Protein AF-A0A7W0PFL6-F1 (afdb_monomer_lite)

Structure (mmCIF, N/CA/C/O backbone):
data_AF-A0A7W0PFL6-F1
#
_entry.id   AF-A0A7W0PFL6-F1
#
loop_
_atom_site.group_PDB
_atom_site.id
_atom_site.type_symbol
_atom_site.label_atom_id
_atom_site.label_alt_id
_atom_site.label_comp_id
_atom_site.label_asym_id
_atom_site.label_entity_id
_atom_site.label_seq_id
_atom_site.pdbx_PDB_ins_code
_atom_site.Cartn_x
_atom_site.Cartn_y
_atom_site.Cartn_z
_atom_site.occupancy
_atom_site.B_iso_or_equiv
_atom_site.auth_seq_id
_atom_site.auth_comp_id
_atom_site.auth_asym_id
_atom_site.auth_atom_id
_atom_site.pdbx_PDB_model_num
ATOM 1 N N . MET A 1 1 ? -21.355 -27.398 3.806 1.00 56.06 1 MET A N 1
ATOM 2 C CA . MET A 1 1 ? -21.710 -26.907 2.452 1.00 56.06 1 MET A CA 1
ATOM 3 C C . MET A 1 1 ? -21.195 -25.497 2.138 1.00 56.06 1 MET A C 1
ATOM 5 O O . MET A 1 1 ? -21.351 -25.043 1.018 1.00 56.06 1 MET A O 1
ATOM 9 N N . THR A 1 2 ? -20.519 -24.811 3.062 1.00 76.69 2 THR A N 1
ATOM 10 C CA . THR A 1 2 ? -19.981 -23.450 2.866 1.00 76.69 2 THR A CA 1
ATOM 11 C C . THR A 1 2 ? -18.620 -23.396 2.165 1.00 76.69 2 THR A C 1
ATOM 13 O O . THR A 1 2 ? -18.294 -22.384 1.557 1.00 76.69 2 THR A O 1
ATOM 16 N N . THR A 1 3 ? -17.829 -24.470 2.207 1.00 84.88 3 THR A N 1
ATOM 17 C CA . THR A 1 3 ? -16.473 -24.508 1.638 1.00 84.88 3 THR A CA 1
ATOM 18 C C . THR A 1 3 ? -16.406 -24.374 0.108 1.00 84.88 3 THR A C 1
ATOM 20 O O . THR A 1 3 ? -15.620 -23.540 -0.336 1.00 84.88 3 THR A O 1
ATOM 23 N N . PRO A 1 4 ? -17.214 -25.070 -0.726 1.00 83.81 4 PRO A N 1
ATOM 24 C CA . PRO A 1 4 ? -17.112 -24.921 -2.184 1.00 83.81 4 PRO A CA 1
ATOM 25 C C . PRO A 1 4 ? -17.555 -23.532 -2.665 1.00 83.81 4 PRO A C 1
ATOM 27 O O . PRO A 1 4 ? -16.959 -22.980 -3.585 1.00 83.81 4 PRO A O 1
ATOM 30 N N . LEU A 1 5 ? -18.548 -22.930 -2.001 1.00 84.38 5 LEU A N 1
ATOM 31 C CA . LEU A 1 5 ? -18.994 -21.567 -2.293 1.00 84.38 5 LEU A CA 1
ATOM 32 C C . LEU A 1 5 ? -17.891 -20.541 -1.994 1.00 84.38 5 LEU A C 1
ATOM 34 O O . LEU A 1 5 ? -17.657 -19.643 -2.795 1.00 84.38 5 LEU A O 1
ATOM 38 N N . LEU A 1 6 ? -17.185 -20.692 -0.868 1.00 87.12 6 LEU A N 1
ATOM 39 C CA . LEU A 1 6 ? -16.057 -19.825 -0.509 1.00 87.12 6 LEU A CA 1
ATOM 40 C C . LEU A 1 6 ? -14.922 -19.916 -1.535 1.00 87.12 6 LEU A C 1
ATOM 42 O O . LEU A 1 6 ? -14.368 -18.888 -1.913 1.00 87.12 6 LEU A O 1
ATOM 46 N N . VAL A 1 7 ? -14.612 -21.124 -2.015 1.00 89.38 7 VAL A N 1
ATOM 47 C CA . VAL A 1 7 ? -13.589 -21.335 -3.052 1.00 89.38 7 VAL A CA 1
ATOM 48 C C . VAL A 1 7 ? -13.997 -20.674 -4.370 1.00 89.38 7 VAL A C 1
ATOM 50 O O . VAL A 1 7 ? -13.176 -19.998 -4.981 1.00 89.38 7 VAL A O 1
ATOM 53 N N . LEU A 1 8 ? -15.262 -20.799 -4.781 1.00 87.88 8 LEU A N 1
ATOM 54 C CA . LEU A 1 8 ? -15.784 -20.136 -5.981 1.00 87.88 8 LEU A CA 1
ATOM 55 C C . LEU A 1 8 ? -15.719 -18.609 -5.883 1.00 87.88 8 LEU A C 1
ATOM 57 O O . LEU A 1 8 ? -15.279 -17.953 -6.823 1.00 87.88 8 LEU A O 1
ATOM 61 N N . VAL A 1 9 ? -16.115 -18.042 -4.741 1.00 85.50 9 VAL A N 1
ATOM 62 C CA . VAL A 1 9 ? -16.043 -16.591 -4.508 1.00 85.50 9 VAL A CA 1
ATOM 63 C C . VAL A 1 9 ? -14.591 -16.111 -4.509 1.00 85.50 9 VAL A C 1
ATOM 65 O O . VAL A 1 9 ? -14.289 -15.092 -5.126 1.00 85.50 9 VAL A O 1
ATOM 68 N N . PHE A 1 10 ? -13.681 -16.854 -3.874 1.00 86.25 10 PHE A N 1
ATOM 69 C CA . PHE A 1 10 ? -12.254 -16.537 -3.880 1.00 86.25 10 PHE A CA 1
ATOM 70 C C . PHE A 1 10 ? -11.664 -16.583 -5.294 1.00 86.25 10 PHE A C 1
ATOM 72 O O . PHE A 1 10 ? -11.005 -15.635 -5.712 1.00 86.25 10 PHE A O 1
ATOM 79 N N . ALA A 1 11 ? -11.944 -17.645 -6.054 1.00 89.69 11 ALA A N 1
ATOM 80 C CA . ALA A 1 11 ? -11.483 -17.785 -7.432 1.00 89.69 11 ALA A CA 1
ATOM 81 C C . ALA A 1 11 ? -12.037 -16.667 -8.330 1.00 89.69 11 ALA A C 1
ATOM 83 O O . ALA A 1 11 ? -11.288 -16.064 -9.096 1.00 89.69 11 ALA A O 1
ATOM 84 N N . GLY A 1 12 ? -13.323 -16.330 -8.185 1.00 90.06 12 GLY A N 1
ATOM 85 C CA . GLY A 1 12 ? -13.941 -15.207 -8.892 1.00 90.06 12 GLY A CA 1
ATOM 86 C C . GLY A 1 12 ? -13.279 -13.868 -8.556 1.00 90.06 12 GLY A C 1
ATOM 87 O O . GLY A 1 12 ? -12.974 -13.091 -9.459 1.00 90.06 12 GLY A O 1
ATOM 88 N N . GLY A 1 13 ? -12.985 -13.623 -7.276 1.00 85.25 13 GLY A N 1
ATOM 89 C CA . GLY A 1 13 ? -12.255 -12.436 -6.829 1.00 85.25 13 GLY A CA 1
ATOM 90 C C . GLY A 1 13 ? -10.830 -12.368 -7.384 1.00 85.25 13 GLY A C 1
ATOM 91 O O . GLY A 1 13 ? -10.410 -11.318 -7.863 1.00 85.25 13 GLY A O 1
ATOM 92 N N . ALA A 1 14 ? -10.106 -13.489 -7.394 1.00 81.56 14 ALA A N 1
ATOM 93 C CA . ALA A 1 14 ? -8.757 -13.565 -7.950 1.00 81.56 14 ALA A CA 1
ATOM 94 C C . ALA A 1 14 ? -8.735 -13.237 -9.453 1.00 81.56 14 ALA A C 1
ATOM 96 O O . ALA A 1 14 ? -7.913 -12.436 -9.899 1.00 81.56 14 ALA A O 1
ATOM 97 N N . VAL A 1 15 ? -9.678 -13.789 -10.226 1.00 88.00 15 VAL A N 1
ATOM 98 C CA . VAL A 1 15 ? -9.828 -13.471 -11.656 1.00 88.00 15 VAL A CA 1
ATOM 99 C C . VAL A 1 15 ? -10.199 -12.002 -11.856 1.00 88.00 15 VAL A C 1
ATOM 101 O O . VAL A 1 15 ? -9.633 -11.344 -12.727 1.00 88.00 15 VAL A O 1
ATOM 104 N N . ALA A 1 16 ? -11.101 -11.456 -11.038 1.00 84.31 16 ALA A N 1
ATOM 105 C CA . ALA A 1 16 ? -11.473 -10.046 -11.115 1.00 84.31 16 ALA A CA 1
ATOM 106 C C . ALA A 1 16 ? -10.271 -9.120 -10.861 1.00 84.31 16 ALA A C 1
ATOM 108 O O . ALA A 1 16 ? -10.061 -8.178 -11.624 1.00 84.31 16 ALA A O 1
ATOM 109 N N . ILE A 1 17 ? -9.449 -9.414 -9.846 1.00 83.81 17 ILE A N 1
ATOM 110 C CA . ILE A 1 17 ? -8.220 -8.663 -9.547 1.00 83.81 17 ILE A CA 1
ATOM 111 C C . ILE A 1 17 ? -7.222 -8.776 -10.703 1.00 83.81 17 ILE A C 1
ATOM 113 O O . ILE A 1 17 ? -6.645 -7.769 -11.109 1.00 83.81 17 ILE A O 1
ATOM 117 N N . TRP A 1 18 ? -7.051 -9.969 -11.277 1.00 82.81 18 TRP A N 1
ATOM 118 C CA . TRP A 1 18 ? -6.180 -10.176 -12.435 1.00 82.81 18 TRP A CA 1
ATOM 119 C C . TRP A 1 18 ? -6.604 -9.314 -13.629 1.00 82.81 18 TRP A C 1
ATOM 121 O O . TRP A 1 18 ? -5.796 -8.580 -14.200 1.00 82.81 18 TRP A O 1
ATOM 131 N N . VAL A 1 19 ? -7.891 -9.357 -13.987 1.00 84.12 19 VAL A N 1
ATOM 132 C CA . VAL A 1 19 ? -8.446 -8.563 -15.091 1.00 84.12 19 VAL A CA 1
ATOM 133 C C . VAL A 1 19 ? -8.318 -7.067 -14.806 1.00 84.12 19 VAL A C 1
ATOM 135 O O . VAL A 1 19 ? -7.923 -6.315 -15.696 1.00 84.12 19 VAL A O 1
ATOM 138 N N . ALA A 1 20 ? -8.592 -6.636 -13.572 1.00 82.50 20 ALA A N 1
ATOM 139 C CA . ALA A 1 20 ? -8.438 -5.246 -13.158 1.00 82.50 20 ALA A CA 1
ATOM 140 C C . ALA A 1 20 ? -6.980 -4.774 -13.267 1.00 82.50 20 ALA A C 1
ATOM 142 O O . ALA A 1 20 ? -6.744 -3.691 -13.793 1.00 82.50 20 ALA A O 1
ATOM 143 N N . GLY A 1 21 ? -6.003 -5.591 -12.861 1.00 80.25 21 GLY A N 1
ATOM 144 C CA . GLY A 1 21 ? -4.578 -5.274 -13.003 1.00 80.25 21 GLY A CA 1
ATOM 145 C C . GLY A 1 21 ? -4.151 -5.107 -14.466 1.00 80.25 21 GLY A C 1
ATOM 146 O O . GLY A 1 21 ? -3.471 -4.142 -14.815 1.00 80.25 21 GLY A O 1
ATOM 147 N N . VAL A 1 22 ? -4.620 -5.993 -15.353 1.00 81.81 22 VAL A N 1
ATOM 148 C CA . VAL A 1 22 ? -4.369 -5.885 -16.802 1.00 81.81 22 VAL A CA 1
ATOM 149 C C . VAL A 1 22 ? -5.040 -4.643 -17.397 1.00 81.81 22 VAL A C 1
ATOM 151 O O . VAL A 1 22 ? -4.456 -3.974 -18.251 1.00 81.81 22 VAL A O 1
ATOM 154 N N . ALA A 1 23 ? -6.263 -4.323 -16.970 1.00 79.75 23 ALA A N 1
ATOM 155 C CA . ALA A 1 23 ? -6.964 -3.120 -17.407 1.00 79.75 23 ALA A CA 1
ATOM 156 C C . ALA A 1 23 ? -6.245 -1.849 -16.931 1.00 79.75 23 ALA A C 1
ATOM 158 O O . ALA A 1 23 ? -6.057 -0.933 -17.730 1.00 79.75 23 ALA A O 1
ATOM 159 N N . LEU A 1 24 ? -5.774 -1.831 -15.681 1.00 78.81 24 LEU A N 1
ATOM 160 C CA . LEU A 1 24 ? -5.055 -0.709 -15.082 1.00 78.81 24 LEU A CA 1
ATOM 161 C C . LEU A 1 24 ? -3.813 -0.341 -15.901 1.00 78.81 24 LEU A C 1
ATOM 163 O O . LEU A 1 24 ? -3.633 0.820 -16.265 1.00 78.81 24 LEU A O 1
ATOM 167 N N . SER A 1 25 ? -3.013 -1.344 -16.277 1.00 75.69 25 SER A N 1
ATOM 168 C CA . SER A 1 25 ? -1.828 -1.147 -17.119 1.00 75.69 25 SER A CA 1
ATOM 169 C C . SER A 1 25 ? -2.163 -0.514 -18.475 1.00 75.69 25 SER A C 1
ATOM 171 O O . SER A 1 25 ? -1.413 0.335 -18.948 1.00 75.69 25 SER A O 1
ATOM 173 N N . LYS A 1 26 ? -3.302 -0.869 -19.083 1.00 74.81 26 LYS A N 1
ATOM 174 C CA . LYS A 1 26 ? -3.753 -0.287 -20.360 1.00 74.81 26 LYS A CA 1
ATOM 175 C C . LYS A 1 26 ? -4.297 1.131 -20.195 1.00 74.81 26 LYS A C 1
ATOM 177 O O . LYS A 1 26 ? -4.144 1.954 -21.092 1.00 74.81 26 LYS A O 1
ATOM 182 N N . THR A 1 27 ? -4.942 1.425 -19.065 1.00 75.19 27 THR A N 1
ATOM 183 C CA . THR A 1 27 ? -5.480 2.765 -18.792 1.00 75.19 27 THR A CA 1
ATOM 184 C C . THR A 1 27 ? -4.397 3.803 -18.532 1.00 75.19 27 THR A C 1
ATOM 186 O O . THR A 1 27 ? -4.657 4.982 -18.743 1.00 75.19 27 THR A O 1
ATOM 189 N N . THR A 1 28 ? -3.186 3.391 -18.148 1.00 72.56 28 THR A N 1
ATOM 190 C CA . THR A 1 28 ? -2.047 4.298 -17.963 1.00 72.56 28 THR A CA 1
ATOM 191 C C . THR A 1 28 ? -1.752 5.127 -19.214 1.00 72.56 28 THR A C 1
ATOM 193 O O . THR A 1 28 ? -1.644 6.346 -19.114 1.00 72.56 28 THR A O 1
ATOM 196 N N . SER A 1 29 ? -1.700 4.503 -20.395 1.00 69.06 29 SER A N 1
ATOM 197 C CA . SER A 1 29 ? -1.437 5.206 -21.662 1.00 69.06 29 SER A CA 1
ATOM 198 C C . SER A 1 29 ? -2.574 6.167 -22.030 1.00 69.06 29 SER A C 1
ATOM 200 O O . SER A 1 29 ? -2.343 7.308 -22.428 1.00 69.06 29 SER A O 1
ATOM 202 N N . ALA A 1 30 ? -3.826 5.755 -21.801 1.00 72.44 30 ALA A N 1
ATOM 203 C CA . ALA A 1 30 ? -4.987 6.621 -22.009 1.00 72.44 30 ALA A CA 1
ATOM 204 C C . ALA A 1 30 ? -5.002 7.817 -21.040 1.00 72.44 30 ALA A C 1
ATOM 206 O O . ALA A 1 30 ? -5.414 8.915 -21.416 1.00 72.44 30 ALA A O 1
ATOM 207 N N . LEU A 1 31 ? -4.551 7.621 -19.800 1.00 70.94 31 LEU A N 1
ATOM 208 C CA . LEU A 1 31 ? -4.450 8.677 -18.800 1.00 70.94 31 LEU A CA 1
ATOM 209 C C . LEU A 1 31 ? -3.331 9.667 -19.145 1.00 70.94 31 LEU A C 1
ATOM 211 O O . LEU A 1 31 ? -3.531 10.873 -18.993 1.00 70.94 31 LEU A O 1
ATOM 215 N N . ASP A 1 32 ? -2.209 9.180 -19.680 1.00 70.56 32 ASP A N 1
ATOM 216 C CA . ASP A 1 32 ? -1.121 10.036 -20.151 1.00 70.56 32 ASP A CA 1
ATOM 217 C C . ASP A 1 32 ? -1.563 10.951 -21.300 1.00 70.56 32 ASP A C 1
ATOM 219 O O . ASP A 1 32 ? -1.369 12.164 -21.235 1.00 70.56 32 ASP A O 1
ATOM 223 N N . SER A 1 33 ? -2.279 10.406 -22.291 1.00 70.44 33 SER A N 1
ATOM 224 C CA . SER A 1 33 ? -2.797 11.193 -23.424 1.00 70.44 33 SER A CA 1
ATOM 225 C C . SER A 1 33 ? -3.711 12.358 -23.007 1.00 70.44 33 SER A C 1
ATOM 227 O O . SER A 1 33 ? -3.809 13.357 -23.719 1.00 70.44 33 SER A O 1
ATOM 229 N N . ARG A 1 34 ? -4.379 12.247 -21.848 1.00 73.19 34 ARG A N 1
ATOM 230 C CA . ARG A 1 34 ? -5.330 13.248 -21.337 1.00 73.19 34 ARG A CA 1
ATOM 231 C C . ARG A 1 34 ? -4.707 14.238 -20.362 1.00 73.19 34 ARG A C 1
ATOM 233 O O . ARG A 1 34 ? -5.104 15.398 -20.366 1.00 73.19 34 ARG A O 1
ATOM 240 N N . LEU A 1 35 ? -3.802 13.782 -19.495 1.00 74.38 35 LEU A N 1
ATOM 241 C CA . LEU A 1 35 ? -3.205 14.616 -18.446 1.00 74.38 35 LEU A CA 1
ATOM 242 C C . LEU A 1 35 ? -1.844 15.201 -18.844 1.00 74.38 35 LEU A C 1
ATOM 244 O O . LEU A 1 35 ? -1.382 16.132 -18.190 1.00 74.38 35 LEU A O 1
ATOM 248 N N . GLY A 1 36 ? -1.199 14.672 -19.890 1.00 69.31 36 GLY A N 1
ATOM 249 C CA . GLY A 1 36 ? 0.107 15.137 -20.362 1.00 69.31 36 GLY A CA 1
ATOM 250 C C . GLY A 1 36 ? 1.228 14.980 -19.329 1.00 69.31 36 GLY A C 1
ATOM 251 O O . GLY A 1 36 ? 2.204 15.727 -19.369 1.00 69.31 36 GLY A O 1
ATOM 252 N N . LEU A 1 37 ? 1.078 14.051 -18.379 1.00 67.44 37 LEU A N 1
ATOM 253 C CA . LEU A 1 37 ? 1.996 13.871 -17.248 1.00 67.44 37 LEU A CA 1
ATOM 254 C C . LEU A 1 37 ? 3.258 13.073 -17.623 1.00 67.44 37 LEU A C 1
ATOM 256 O O . LEU A 1 37 ? 4.204 13.035 -16.844 1.00 67.44 37 LEU A O 1
ATOM 260 N N . GLY A 1 38 ? 3.300 12.475 -18.811 1.00 68.56 38 GLY A N 1
ATOM 261 C CA . GLY A 1 38 ? 4.278 11.478 -19.232 1.00 68.56 38 GLY A CA 1
ATOM 262 C C . GLY A 1 38 ? 3.887 10.075 -18.749 1.00 68.56 38 GLY A C 1
ATOM 263 O O . GLY A 1 38 ? 3.557 9.892 -17.575 1.00 68.56 38 GLY A O 1
ATOM 264 N N . GLU A 1 39 ? 3.974 9.075 -19.639 1.00 69.44 39 GLU A N 1
ATOM 265 C CA . GLU A 1 39 ? 3.610 7.668 -19.371 1.00 69.44 39 GLU A CA 1
ATOM 266 C C . GLU A 1 39 ? 4.207 7.127 -18.062 1.00 69.44 39 GLU A C 1
ATOM 268 O O . GLU A 1 39 ? 3.555 6.380 -17.332 1.00 69.44 39 GLU A O 1
ATOM 273 N N . GLU A 1 40 ? 5.430 7.549 -17.730 1.00 69.38 40 GLU A N 1
ATOM 274 C CA . GLU A 1 40 ? 6.155 7.121 -16.532 1.00 69.38 40 GLU A CA 1
ATOM 275 C C . GLU A 1 40 ? 5.534 7.674 -15.237 1.00 69.38 40 GLU A C 1
ATOM 277 O O . GLU A 1 40 ? 5.279 6.918 -14.297 1.00 69.38 40 GLU A O 1
ATOM 282 N N . LEU A 1 41 ? 5.242 8.980 -15.179 1.00 71.88 41 LEU A N 1
ATOM 283 C CA . LEU A 1 41 ? 4.643 9.606 -13.994 1.00 71.88 41 LEU A CA 1
ATOM 284 C C . LEU A 1 41 ? 3.171 9.220 -13.843 1.00 71.88 41 LEU A C 1
ATOM 286 O O . LEU A 1 41 ? 2.722 8.952 -12.727 1.00 71.88 41 LEU A O 1
ATOM 290 N N . GLY A 1 42 ? 2.432 9.144 -14.955 1.00 74.75 42 GLY A N 1
ATOM 291 C CA . GLY A 1 42 ? 1.047 8.678 -14.966 1.00 74.75 42 GLY A CA 1
ATOM 292 C C . GLY A 1 42 ? 0.932 7.236 -14.472 1.00 74.75 42 GLY A C 1
ATOM 293 O O . GLY A 1 42 ? 0.089 6.943 -13.625 1.00 74.75 42 GLY A O 1
ATOM 294 N N . GLY A 1 43 ? 1.827 6.354 -14.929 1.00 75.38 43 GLY A N 1
ATOM 295 C CA . GLY A 1 43 ? 1.885 4.964 -14.482 1.00 75.38 43 GLY A CA 1
ATOM 296 C C . GLY A 1 43 ? 2.247 4.823 -13.013 1.00 75.38 43 GLY A C 1
ATOM 297 O O . GLY A 1 43 ? 1.592 4.065 -12.299 1.00 75.38 43 GLY A O 1
ATOM 298 N N . LEU A 1 44 ? 3.234 5.589 -12.543 1.00 76.50 44 LEU A N 1
ATOM 299 C CA . LEU A 1 44 ? 3.649 5.574 -11.142 1.00 76.50 44 LEU A CA 1
ATOM 300 C C . LEU A 1 44 ? 2.524 6.035 -10.206 1.00 76.50 44 LEU A C 1
ATOM 302 O O . LEU A 1 44 ? 2.238 5.366 -9.216 1.00 76.50 44 LEU A O 1
ATOM 306 N N . LEU A 1 45 ? 1.863 7.150 -10.528 1.00 81.25 45 LEU A N 1
ATOM 307 C CA . LEU A 1 45 ? 0.750 7.678 -9.735 1.00 81.25 45 LEU A CA 1
ATOM 308 C C . LEU A 1 45 ? -0.442 6.724 -9.731 1.00 81.25 45 LEU A C 1
ATOM 310 O O . LEU A 1 45 ? -1.008 6.448 -8.673 1.00 81.25 45 LEU A O 1
ATOM 314 N N . LEU A 1 46 ? -0.812 6.201 -10.901 1.00 81.81 46 LEU A N 1
ATOM 315 C CA . LEU A 1 46 ? -1.949 5.299 -11.028 1.00 81.81 46 LEU A CA 1
ATOM 316 C C . LEU A 1 46 ? -1.709 3.992 -10.264 1.00 81.81 46 LEU A C 1
ATOM 318 O O . LEU A 1 46 ? -2.599 3.534 -9.549 1.00 81.81 46 LEU A O 1
ATOM 322 N N . LEU A 1 47 ? -0.502 3.428 -10.357 1.00 81.81 47 LEU A N 1
ATOM 323 C CA . LEU A 1 47 ? -0.113 2.233 -9.612 1.00 81.81 47 LEU A CA 1
ATOM 324 C C . LEU A 1 47 ? -0.091 2.488 -8.099 1.00 81.81 47 LEU A C 1
ATOM 326 O O . LEU A 1 47 ? -0.610 1.666 -7.345 1.00 81.81 47 LEU A O 1
ATOM 330 N N . ALA A 1 48 ? 0.455 3.626 -7.658 1.00 81.81 48 ALA A N 1
ATOM 331 C CA . ALA A 1 48 ? 0.500 3.998 -6.245 1.00 81.81 48 ALA A CA 1
ATOM 332 C C . ALA A 1 48 ? -0.910 4.144 -5.649 1.00 81.81 48 ALA A C 1
ATOM 334 O O . ALA A 1 48 ? -1.210 3.562 -4.609 1.00 81.81 48 ALA A O 1
ATOM 335 N N . VAL A 1 49 ? -1.807 4.861 -6.333 1.00 84.19 49 VAL A N 1
ATOM 336 C CA . VAL A 1 49 ? -3.195 5.033 -5.879 1.00 84.19 49 VAL A CA 1
ATOM 337 C C . VAL A 1 49 ? -3.942 3.700 -5.889 1.00 84.19 49 VAL A C 1
ATOM 339 O O . VAL A 1 49 ? -4.586 3.349 -4.900 1.00 84.19 49 VAL A O 1
ATOM 342 N N . ALA A 1 50 ? -3.844 2.932 -6.976 1.00 83.75 50 ALA A N 1
ATOM 343 C CA . ALA A 1 50 ? -4.529 1.648 -7.093 1.00 83.75 50 ALA A CA 1
ATOM 344 C C . ALA A 1 50 ? -4.061 0.629 -6.042 1.00 83.75 50 ALA A C 1
ATOM 346 O O . ALA A 1 50 ? -4.886 -0.118 -5.518 1.00 83.75 50 ALA A O 1
ATOM 347 N N . GLY A 1 51 ? -2.765 0.619 -5.712 1.00 83.19 51 GLY A N 1
ATOM 348 C CA . GLY A 1 51 ? -2.188 -0.260 -4.697 1.00 83.19 51 GLY A CA 1
ATOM 349 C C . GLY A 1 51 ? -2.621 0.084 -3.270 1.00 83.19 51 GLY A C 1
ATOM 350 O O . GLY A 1 51 ? -2.906 -0.824 -2.495 1.00 83.19 51 GLY A O 1
ATOM 351 N N . SER A 1 52 ? -2.737 1.373 -2.936 1.00 86.44 52 SER A N 1
ATOM 352 C CA . SER A 1 52 ? -3.074 1.816 -1.572 1.00 86.44 52 SER A CA 1
ATOM 353 C C . SER A 1 52 ? -4.576 1.929 -1.294 1.00 86.44 52 SER A C 1
ATOM 355 O O . SER A 1 52 ? -4.989 1.947 -0.136 1.00 86.44 52 SER A O 1
ATOM 357 N N . LEU A 1 53 ? -5.427 1.986 -2.324 1.00 84.62 53 LEU A N 1
ATOM 358 C CA . LEU A 1 53 ? -6.885 2.071 -2.161 1.00 84.62 53 LEU A CA 1
ATOM 359 C C . LEU A 1 53 ? -7.479 0.938 -1.292 1.00 84.62 53 LEU A C 1
ATOM 361 O O . LEU A 1 53 ? -8.240 1.247 -0.369 1.00 84.62 53 LEU A O 1
ATOM 365 N N . PRO A 1 54 ? -7.149 -0.351 -1.519 1.00 83.75 54 PRO A N 1
ATOM 366 C CA . PRO A 1 54 ? -7.640 -1.444 -0.679 1.00 83.75 54 PRO A CA 1
ATOM 367 C C . PRO A 1 54 ? -7.176 -1.326 0.775 1.00 83.75 54 PRO A C 1
ATOM 369 O O . PRO A 1 54 ? -7.957 -1.558 1.697 1.00 83.75 54 PRO A O 1
ATOM 372 N N . GLU A 1 55 ? -5.923 -0.928 0.989 1.00 85.50 55 GLU A N 1
ATOM 373 C CA . GLU A 1 55 ? -5.337 -0.781 2.323 1.00 85.50 55 GLU A CA 1
ATOM 374 C C . GLU A 1 55 ? -6.031 0.334 3.104 1.00 85.50 55 GLU A C 1
ATOM 376 O O . GLU A 1 55 ? -6.403 0.138 4.264 1.00 85.50 55 GLU A O 1
ATOM 381 N N . VAL A 1 56 ? -6.278 1.477 2.458 1.00 86.06 56 VAL A N 1
ATOM 382 C CA . VAL A 1 56 ? -7.037 2.589 3.042 1.00 86.06 56 VAL A CA 1
ATOM 383 C C . VAL A 1 56 ? -8.461 2.147 3.364 1.00 86.06 56 VAL A C 1
ATOM 385 O O . VAL A 1 56 ? -8.933 2.398 4.470 1.00 86.06 56 VAL A O 1
ATOM 388 N N . ALA A 1 57 ? -9.136 1.433 2.458 1.00 86.31 5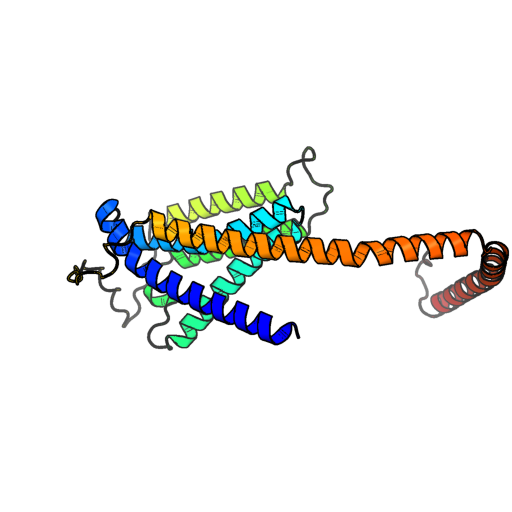7 ALA A N 1
ATOM 389 C CA . ALA A 1 57 ? -10.496 0.952 2.691 1.00 86.31 57 ALA A CA 1
ATOM 390 C C . ALA A 1 57 ? -10.588 0.019 3.913 1.00 86.31 57 ALA A C 1
ATOM 392 O O . ALA A 1 57 ? -11.487 0.186 4.742 1.00 86.31 57 ALA A O 1
ATOM 393 N N . ILE A 1 58 ? -9.652 -0.926 4.063 1.00 87.00 58 ILE A N 1
ATOM 394 C CA . ILE A 1 58 ? -9.598 -1.841 5.217 1.00 87.00 58 ILE A CA 1
ATOM 395 C C . ILE A 1 58 ? -9.287 -1.067 6.502 1.00 87.00 58 ILE A C 1
ATOM 397 O O . ILE A 1 58 ? -9.979 -1.241 7.505 1.00 87.00 58 ILE A O 1
ATOM 401 N N . THR A 1 59 ? -8.289 -0.183 6.463 1.00 87.00 59 THR A N 1
ATOM 402 C CA . THR A 1 59 ? -7.834 0.600 7.623 1.00 87.00 59 THR A CA 1
ATOM 403 C C . THR A 1 59 ? -8.929 1.534 8.131 1.00 87.00 59 THR A C 1
ATOM 405 O O . THR A 1 59 ? -9.215 1.551 9.326 1.00 87.00 59 THR A O 1
ATOM 408 N N . VAL A 1 60 ? -9.591 2.269 7.232 1.00 88.06 60 VAL A N 1
ATOM 409 C CA . VAL A 1 60 ? -10.701 3.169 7.576 1.00 88.06 60 VAL A CA 1
ATOM 410 C C . VAL A 1 60 ? -11.887 2.374 8.113 1.00 88.06 60 VAL A C 1
ATOM 412 O O . VAL A 1 60 ? -12.440 2.743 9.146 1.00 88.06 60 VAL A O 1
ATOM 415 N N . SER A 1 61 ? -12.249 1.255 7.475 1.00 84.62 61 SER A N 1
ATOM 416 C CA . SER A 1 61 ? -13.348 0.406 7.955 1.00 84.62 61 SER A CA 1
ATOM 417 C C . SER A 1 61 ? -13.072 -0.131 9.363 1.00 84.62 61 SER A C 1
ATOM 419 O O . SER A 1 61 ? -13.949 -0.087 10.222 1.00 84.62 61 SER A O 1
ATOM 421 N N . ALA A 1 62 ? -11.842 -0.579 9.627 1.00 86.12 62 ALA A N 1
ATOM 422 C CA . ALA A 1 62 ? -11.428 -1.056 10.943 1.00 86.12 62 ALA A CA 1
ATOM 423 C C . ALA A 1 62 ? -11.403 0.069 11.992 1.00 86.12 62 ALA A C 1
ATOM 425 O O . ALA A 1 62 ? -11.856 -0.136 13.117 1.00 86.12 62 ALA A O 1
ATOM 426 N N . ALA A 1 63 ? -10.930 1.264 11.626 1.00 84.12 63 ALA A N 1
ATOM 427 C CA . ALA A 1 63 ? -10.907 2.425 12.512 1.00 84.12 63 ALA A CA 1
ATOM 428 C C . ALA A 1 63 ? -12.323 2.889 12.894 1.00 84.12 63 ALA A C 1
ATOM 430 O O . ALA A 1 63 ? -12.583 3.149 14.067 1.00 84.12 63 ALA A O 1
ATOM 431 N N . VAL A 1 64 ? -13.254 2.927 11.933 1.00 87.50 64 VAL A N 1
ATOM 432 C CA . VAL A 1 64 ? -14.668 3.273 12.175 1.00 87.50 64 VAL A CA 1
ATOM 433 C C . VAL A 1 64 ? -15.357 2.235 13.066 1.00 87.50 64 VAL A C 1
ATOM 435 O O . VAL A 1 64 ? -16.170 2.596 13.912 1.00 87.50 64 VAL A O 1
ATOM 438 N N . GLU A 1 65 ? -15.012 0.952 12.930 1.00 86.75 65 GLU A N 1
ATOM 439 C CA . GLU A 1 65 ? -15.507 -0.120 13.807 1.00 86.75 65 GLU A CA 1
ATOM 440 C C . GLU A 1 65 ? -14.832 -0.123 15.204 1.00 86.75 65 GLU A C 1
ATOM 442 O O . GLU A 1 65 ? -15.181 -0.944 16.053 1.00 86.75 65 GLU A O 1
ATOM 447 N N . GLY A 1 66 ? -13.897 0.798 15.480 1.00 85.00 66 GLY A N 1
ATOM 448 C CA . GLY A 1 66 ? -13.174 0.896 16.755 1.00 85.00 66 GLY A CA 1
ATOM 449 C C . GLY A 1 66 ? -12.088 -0.170 16.941 1.00 85.00 66 GLY A C 1
ATOM 450 O O . GLY A 1 66 ? -11.579 -0.362 18.044 1.00 85.00 66 GLY A O 1
ATOM 451 N N . HIS A 1 67 ? -11.724 -0.878 15.872 1.00 86.44 67 HIS A N 1
ATOM 452 C CA . HIS A 1 67 ? -10.732 -1.948 15.863 1.00 86.44 67 HIS A CA 1
ATOM 453 C C . HIS A 1 67 ? -9.358 -1.423 15.429 1.00 86.44 67 HIS A C 1
ATOM 455 O O . HIS A 1 67 ? -8.836 -1.788 14.372 1.00 86.44 67 HIS A O 1
ATOM 461 N N . LEU A 1 68 ? -8.759 -0.568 16.262 1.00 83.31 68 LEU A N 1
ATOM 462 C CA . LEU A 1 68 ? -7.445 0.030 15.989 1.00 83.31 68 LEU A CA 1
ATOM 463 C C . LEU A 1 68 ? -6.335 -1.022 15.833 1.00 83.31 68 LEU A C 1
ATOM 465 O O . LEU A 1 68 ? -5.451 -0.845 15.000 1.00 83.31 68 LEU A O 1
ATOM 469 N N . ASP A 1 69 ? -6.430 -2.150 16.539 1.00 81.94 69 ASP A N 1
ATOM 470 C CA . ASP A 1 69 ? -5.471 -3.257 16.420 1.00 81.94 69 ASP A CA 1
ATOM 471 C C . ASP A 1 69 ? -5.480 -3.877 15.011 1.00 81.94 69 ASP A C 1
ATOM 473 O O . ASP A 1 69 ? -4.433 -4.206 14.455 1.00 81.94 69 ASP A O 1
ATOM 477 N N . ILE A 1 70 ? -6.666 -3.997 14.398 1.00 85.94 70 ILE A N 1
ATOM 478 C CA . ILE A 1 70 ? -6.826 -4.515 13.030 1.00 85.94 70 ILE A CA 1
ATOM 479 C C . ILE A 1 70 ? -6.304 -3.491 12.020 1.00 85.94 70 ILE A C 1
ATOM 481 O O . ILE A 1 70 ? -5.629 -3.864 11.062 1.00 85.94 70 ILE A O 1
ATOM 485 N N . ALA A 1 71 ? -6.577 -2.203 12.248 1.00 82.06 71 ALA A N 1
ATOM 486 C CA . ALA A 1 71 ? -6.073 -1.120 11.410 1.00 82.06 71 ALA A CA 1
ATOM 487 C C . ALA A 1 71 ? -4.531 -1.069 11.415 1.00 82.06 71 ALA A C 1
ATOM 489 O O . ALA A 1 71 ? -3.911 -1.025 10.352 1.00 82.06 71 ALA A O 1
ATOM 490 N N . ALA A 1 72 ? -3.909 -1.155 12.595 1.00 81.31 72 ALA A N 1
ATOM 491 C CA . ALA A 1 72 ? -2.455 -1.200 12.741 1.00 81.31 72 ALA A CA 1
ATOM 492 C C . ALA A 1 72 ? -1.851 -2.471 12.117 1.00 81.31 72 ALA A C 1
ATOM 494 O O . ALA A 1 72 ? -0.852 -2.397 11.399 1.00 81.31 72 ALA A O 1
ATOM 495 N N . GLY A 1 73 ? -2.487 -3.628 12.333 1.00 84.75 73 GLY A N 1
ATOM 496 C CA . GLY A 1 73 ? -2.071 -4.898 11.738 1.00 84.75 73 GLY A CA 1
ATOM 497 C C . GLY A 1 73 ? -2.117 -4.891 10.207 1.00 84.75 73 GLY A C 1
ATOM 498 O O . GLY A 1 73 ? -1.201 -5.408 9.572 1.00 84.75 73 GLY A O 1
ATOM 499 N N . ASN A 1 74 ? -3.135 -4.262 9.609 1.00 88.25 74 ASN A N 1
ATOM 500 C CA . ASN A 1 74 ? -3.246 -4.100 8.158 1.00 88.25 74 ASN A CA 1
ATOM 501 C C . ASN A 1 74 ? -2.100 -3.251 7.588 1.00 88.25 74 ASN A C 1
ATOM 503 O O . ASN A 1 74 ? -1.500 -3.630 6.588 1.00 88.25 74 ASN A O 1
ATOM 507 N N . LEU A 1 75 ? -1.757 -2.145 8.255 1.00 84.56 75 LEU A N 1
ATOM 508 C CA . LEU A 1 75 ? -0.678 -1.256 7.818 1.00 84.56 75 LEU A CA 1
ATOM 509 C C . LEU A 1 75 ? 0.687 -1.964 7.833 1.00 84.56 75 LEU A C 1
ATOM 511 O O . LEU A 1 75 ? 1.422 -1.944 6.849 1.00 84.56 75 LEU A O 1
ATOM 515 N N . ILE A 1 76 ? 1.015 -2.618 8.951 1.00 82.81 76 ILE A N 1
ATOM 516 C CA . ILE A 1 76 ? 2.307 -3.296 9.131 1.00 82.81 76 ILE A CA 1
ATOM 517 C C . ILE A 1 76 ? 2.387 -4.539 8.236 1.00 82.81 76 ILE A C 1
ATOM 519 O O . ILE A 1 76 ? 3.400 -4.771 7.573 1.00 82.81 76 ILE A O 1
ATOM 523 N N . GLY A 1 77 ? 1.310 -5.328 8.188 1.00 84.44 77 GLY A N 1
ATOM 524 C CA . GLY A 1 77 ? 1.221 -6.528 7.362 1.00 84.44 77 GLY A CA 1
ATOM 525 C C . GLY A 1 77 ? 1.289 -6.226 5.866 1.00 84.44 77 GLY A C 1
ATOM 526 O O . GLY A 1 77 ? 1.957 -6.961 5.143 1.00 84.44 77 GLY A O 1
ATOM 527 N N . GLY A 1 78 ? 0.668 -5.133 5.408 1.00 86.69 78 GLY A N 1
ATOM 528 C CA . GLY A 1 78 ? 0.716 -4.688 4.012 1.00 86.69 78 GLY A CA 1
ATOM 529 C C . GLY A 1 78 ? 2.144 -4.410 3.547 1.00 86.69 78 GLY A C 1
ATOM 530 O O . GLY A 1 78 ? 2.605 -5.014 2.578 1.00 86.69 78 GLY A O 1
ATOM 531 N N . ILE A 1 79 ? 2.896 -3.610 4.312 1.00 83.44 79 ILE A N 1
ATOM 532 C CA . ILE A 1 79 ? 4.308 -3.312 4.017 1.00 83.44 79 ILE A CA 1
ATOM 533 C C . ILE A 1 79 ? 5.151 -4.595 4.017 1.00 83.44 79 ILE A C 1
ATOM 535 O O . ILE A 1 79 ? 5.990 -4.791 3.133 1.00 83.44 79 ILE A O 1
ATOM 539 N N . ALA A 1 80 ? 4.915 -5.499 4.974 1.00 85.25 80 ALA A N 1
ATOM 540 C CA . ALA A 1 80 ? 5.633 -6.767 5.058 1.00 85.25 80 ALA A CA 1
ATOM 541 C C . ALA A 1 80 ? 5.361 -7.671 3.842 1.00 85.25 80 ALA A C 1
ATOM 543 O O . ALA A 1 80 ? 6.304 -8.191 3.245 1.00 85.25 80 ALA A O 1
ATOM 544 N N . VAL A 1 81 ? 4.096 -7.827 3.433 1.00 87.06 81 VAL A N 1
ATOM 545 C CA . VAL A 1 81 ? 3.711 -8.627 2.258 1.00 87.06 81 VAL A CA 1
ATOM 546 C C . VAL A 1 81 ? 4.240 -7.996 0.974 1.00 87.06 81 VAL A C 1
ATOM 548 O O . VAL A 1 81 ? 4.793 -8.710 0.143 1.00 87.06 81 VAL A O 1
ATOM 551 N N . GLN A 1 82 ? 4.137 -6.676 0.814 1.00 86.19 82 GLN A N 1
ATOM 552 C CA . GLN A 1 82 ? 4.647 -5.983 -0.368 1.00 86.19 82 GLN A CA 1
ATOM 553 C C . GLN A 1 82 ? 6.167 -6.147 -0.501 1.00 86.19 82 GLN A C 1
ATOM 555 O O . GLN A 1 82 ? 6.666 -6.476 -1.577 1.00 86.19 82 GLN A O 1
ATOM 560 N N . THR A 1 83 ? 6.897 -6.037 0.612 1.00 81.62 83 THR A N 1
ATOM 561 C CA . THR A 1 83 ? 8.343 -6.303 0.657 1.00 81.62 83 THR A CA 1
ATOM 562 C C . THR A 1 83 ? 8.660 -7.770 0.355 1.00 81.62 83 THR A C 1
ATOM 564 O O . THR A 1 83 ? 9.552 -8.058 -0.438 1.00 81.62 83 THR A O 1
ATOM 567 N N . MET A 1 84 ? 7.911 -8.715 0.932 1.00 85.69 84 MET A N 1
ATOM 568 C CA . MET A 1 84 ? 8.077 -10.148 0.672 1.00 85.69 84 MET A CA 1
ATOM 569 C C . MET A 1 84 ? 7.867 -10.481 -0.808 1.00 85.69 84 MET A C 1
ATOM 571 O O . MET A 1 84 ? 8.660 -11.220 -1.386 1.00 85.69 84 MET A O 1
ATOM 575 N N . VAL A 1 85 ? 6.830 -9.921 -1.435 1.00 85.56 85 VAL A N 1
ATOM 576 C CA . VAL A 1 85 ? 6.559 -10.105 -2.866 1.00 85.56 85 VAL A CA 1
ATOM 577 C C . VAL A 1 85 ? 7.729 -9.594 -3.703 1.00 85.56 85 VAL A C 1
ATOM 579 O O . VAL A 1 85 ? 8.153 -10.295 -4.615 1.00 85.56 85 VAL A O 1
ATOM 582 N N . LEU A 1 86 ? 8.307 -8.435 -3.368 1.00 81.38 86 LEU A N 1
ATOM 583 C CA . LEU A 1 86 ? 9.500 -7.930 -4.055 1.00 81.38 86 LEU A CA 1
ATOM 584 C C . LEU A 1 86 ? 10.691 -8.885 -3.923 1.00 81.38 86 LEU A C 1
ATOM 586 O O . LEU A 1 86 ? 11.340 -9.167 -4.925 1.00 81.38 86 LEU A O 1
ATOM 590 N N . VAL A 1 87 ? 10.941 -9.435 -2.731 1.00 83.25 87 VAL A N 1
ATOM 591 C CA . VAL A 1 87 ? 12.008 -10.430 -2.513 1.00 83.25 87 VAL A CA 1
ATOM 592 C C . VAL A 1 87 ? 11.773 -11.688 -3.351 1.00 83.25 87 VAL A C 1
ATOM 594 O O . VAL A 1 87 ? 12.696 -12.186 -3.993 1.00 83.25 87 VAL A O 1
ATOM 597 N N . VAL A 1 88 ? 10.537 -12.192 -3.395 1.00 85.81 88 VAL A N 1
ATOM 598 C CA . VAL A 1 88 ? 10.178 -13.355 -4.221 1.00 85.81 88 VAL A CA 1
ATOM 599 C C . VAL A 1 88 ? 10.373 -13.051 -5.708 1.00 85.81 88 VAL A C 1
ATOM 601 O O . VAL A 1 88 ? 10.944 -13.871 -6.424 1.00 85.81 88 VAL A O 1
ATOM 604 N N . CYS A 1 89 ? 9.960 -11.870 -6.173 1.00 83.00 89 CYS A N 1
ATOM 605 C CA . CYS A 1 89 ? 10.171 -11.425 -7.549 1.00 83.00 89 CYS A CA 1
ATOM 606 C C . CYS A 1 89 ? 11.660 -11.281 -7.897 1.00 83.00 89 CYS A C 1
ATOM 608 O O . CYS A 1 89 ? 12.056 -11.627 -9.008 1.00 83.00 89 CYS A O 1
ATOM 610 N N . ASP A 1 90 ? 12.489 -10.800 -6.970 1.00 80.75 90 ASP A N 1
ATOM 611 C CA . ASP A 1 90 ? 13.937 -10.649 -7.153 1.00 80.75 90 ASP A CA 1
ATOM 612 C C . ASP A 1 90 ? 14.622 -12.020 -7.294 1.00 80.75 90 ASP A C 1
ATOM 614 O O . ASP A 1 90 ? 15.421 -12.224 -8.207 1.00 80.75 90 ASP A O 1
ATOM 618 N N . ILE A 1 91 ? 14.219 -13.003 -6.476 1.00 81.25 91 ILE A N 1
ATOM 619 C CA . ILE A 1 91 ? 14.671 -14.401 -6.589 1.00 81.25 91 ILE A CA 1
ATOM 620 C C . ILE A 1 91 ? 14.210 -15.020 -7.917 1.00 81.25 91 ILE A C 1
ATOM 622 O O . ILE A 1 91 ? 15.001 -15.668 -8.605 1.00 81.25 91 ILE A O 1
ATOM 626 N N . ALA A 1 92 ? 12.944 -14.814 -8.291 1.00 82.69 92 ALA A N 1
ATOM 627 C CA . ALA A 1 92 ? 12.363 -15.360 -9.517 1.00 82.69 92 ALA A CA 1
ATOM 628 C C . ALA A 1 92 ? 12.966 -14.747 -10.794 1.00 82.69 92 ALA A C 1
ATOM 630 O O . ALA A 1 92 ? 13.010 -15.414 -11.825 1.00 82.69 92 ALA A O 1
ATOM 631 N N . SER A 1 93 ? 13.460 -13.506 -10.727 1.00 73.94 93 SER A N 1
ATOM 632 C CA . SER A 1 93 ? 14.067 -12.791 -11.863 1.00 73.94 93 SER A CA 1
ATOM 633 C C . SER A 1 93 ? 15.490 -13.259 -12.200 1.00 73.94 93 SER A C 1
ATOM 635 O O . SER A 1 93 ? 16.050 -12.851 -13.217 1.00 73.94 93 SER A O 1
ATOM 637 N N . GLY A 1 94 ? 16.063 -14.157 -11.394 1.00 67.12 94 GLY A N 1
ATOM 638 C CA . GLY A 1 94 ? 17.367 -14.765 -11.639 1.00 67.12 94 GLY A CA 1
ATOM 639 C C . GLY A 1 94 ? 18.559 -13.874 -11.263 1.00 67.12 94 GLY A C 1
ATOM 640 O O . GLY A 1 94 ? 18.492 -12.646 -11.221 1.00 67.12 94 GLY A O 1
ATOM 641 N N . ARG A 1 95 ? 19.702 -14.518 -10.985 1.00 61.16 95 ARG A N 1
ATOM 642 C CA . ARG A 1 95 ? 20.913 -13.883 -10.421 1.00 61.16 95 ARG A CA 1
ATOM 643 C C . ARG A 1 95 ? 21.608 -12.896 -11.367 1.00 61.16 95 ARG A C 1
ATOM 645 O O . ARG A 1 95 ? 22.476 -12.150 -10.928 1.00 61.16 95 ARG A O 1
ATOM 652 N N . GLU A 1 96 ? 21.247 -12.905 -12.648 1.00 61.25 96 GLU A N 1
ATOM 653 C CA . GLU A 1 96 ? 21.908 -12.104 -13.679 1.00 61.25 96 GLU A CA 1
ATOM 654 C C . GLU A 1 96 ? 21.401 -10.656 -13.734 1.00 61.25 96 GLU A C 1
ATOM 656 O O . GLU A 1 96 ? 22.156 -9.780 -14.156 1.00 61.25 96 GLU A O 1
ATOM 661 N N . ARG A 1 97 ? 20.163 -10.379 -13.282 1.00 60.84 97 ARG A N 1
ATOM 662 C CA . ARG A 1 97 ? 19.594 -9.021 -13.157 1.00 60.84 97 ARG A CA 1
ATOM 663 C C . ARG A 1 97 ? 18.514 -8.954 -12.069 1.00 60.84 97 ARG A C 1
ATOM 665 O O . ARG A 1 97 ? 17.328 -8.901 -12.402 1.00 60.84 97 ARG A O 1
ATOM 672 N N . PRO A 1 98 ? 18.888 -8.914 -10.782 1.00 62.84 98 PRO A N 1
ATOM 673 C CA . PRO A 1 98 ? 17.897 -8.701 -9.739 1.00 62.84 98 PRO A CA 1
ATOM 674 C C . PRO A 1 98 ? 17.220 -7.340 -9.968 1.00 62.84 98 PRO A C 1
ATOM 676 O O . PRO A 1 98 ? 17.874 -6.367 -10.360 1.00 62.84 98 PRO A O 1
ATOM 679 N N . LEU A 1 99 ? 15.906 -7.265 -9.761 1.00 61.84 99 LEU A N 1
ATOM 680 C CA . LEU A 1 99 ? 15.097 -6.056 -9.973 1.00 61.84 99 LEU A CA 1
ATOM 681 C C . LEU A 1 99 ? 15.631 -4.879 -9.147 1.00 61.84 99 LEU A C 1
ATOM 683 O O . LEU A 1 99 ? 15.568 -3.725 -9.572 1.00 61.84 99 LEU A O 1
ATOM 687 N N . THR A 1 100 ? 16.261 -5.186 -8.015 1.00 61.81 100 THR A N 1
ATOM 688 C CA . THR A 1 100 ? 16.933 -4.217 -7.143 1.00 61.81 100 THR A CA 1
ATOM 689 C C . THR A 1 100 ? 18.118 -3.513 -7.829 1.00 61.81 100 THR A C 1
ATOM 691 O O . THR A 1 100 ? 18.407 -2.353 -7.534 1.00 61.81 100 THR A O 1
ATOM 694 N N . PHE A 1 101 ? 18.776 -4.160 -8.801 1.00 55.91 101 PHE A N 1
ATOM 695 C CA . PHE A 1 101 ? 19.873 -3.571 -9.583 1.00 55.91 101 PHE A CA 1
ATOM 696 C C . PHE A 1 101 ? 19.391 -2.679 -10.731 1.00 55.91 101 PHE A C 1
ATOM 698 O O . PHE A 1 101 ? 20.149 -1.813 -11.166 1.00 55.91 101 PHE A O 1
ATOM 705 N N . LEU A 1 102 ? 18.149 -2.841 -11.211 1.00 55.22 102 LEU A N 1
ATOM 706 C CA . LEU A 1 102 ? 17.611 -1.995 -12.285 1.00 55.22 102 LEU A CA 1
ATOM 707 C C . LEU A 1 102 ? 17.405 -0.543 -11.837 1.00 55.22 102 LEU A C 1
ATOM 709 O O . LEU A 1 102 ? 17.459 0.359 -12.669 1.00 55.22 102 LEU A O 1
ATOM 713 N N . VAL A 1 103 ? 17.204 -0.314 -10.536 1.00 54.94 103 VAL A N 1
ATOM 714 C CA . VAL A 1 103 ? 16.946 1.029 -9.994 1.00 54.94 103 VAL A CA 1
ATOM 715 C C . VAL A 1 103 ? 18.236 1.749 -9.581 1.00 54.94 103 VAL A C 1
ATOM 717 O O . VAL A 1 103 ? 18.213 2.967 -9.452 1.00 54.94 103 VAL A O 1
ATOM 720 N N . GLY A 1 104 ? 19.366 1.037 -9.437 1.00 53.28 104 GLY A N 1
ATOM 721 C CA . GLY A 1 104 ? 20.737 1.581 -9.466 1.00 53.28 104 GLY A CA 1
ATOM 722 C C . GLY A 1 104 ? 20.985 2.913 -8.741 1.00 53.28 104 GLY A C 1
ATOM 723 O O . GLY A 1 104 ? 21.787 3.718 -9.209 1.00 53.28 104 GLY A O 1
ATOM 724 N N . ALA A 1 105 ? 20.289 3.183 -7.637 1.00 61.97 105 ALA A N 1
ATOM 725 C CA . ALA A 1 105 ? 20.311 4.471 -6.959 1.00 61.97 105 ALA A CA 1
ATOM 726 C C . ALA A 1 105 ? 20.388 4.266 -5.446 1.00 61.97 105 ALA A C 1
ATOM 728 O O . ALA A 1 105 ? 19.789 3.352 -4.891 1.00 61.97 105 ALA A O 1
ATOM 729 N N . LEU A 1 106 ? 21.105 5.155 -4.759 1.00 65.31 106 LEU A N 1
ATOM 730 C CA . LEU A 1 106 ? 21.159 5.190 -3.292 1.00 65.31 106 LEU A CA 1
ATOM 731 C C . LEU A 1 106 ? 19.790 5.555 -2.680 1.00 65.31 106 LEU A C 1
ATOM 733 O O . LEU A 1 106 ? 19.529 5.317 -1.505 1.00 65.31 106 LEU A O 1
ATOM 737 N N . THR A 1 107 ? 18.902 6.141 -3.482 1.00 69.31 107 THR A N 1
ATOM 738 C CA . THR A 1 107 ? 17.639 6.727 -3.037 1.00 69.31 107 THR A CA 1
ATOM 739 C C . THR A 1 107 ? 16.620 5.704 -2.520 1.00 69.31 107 THR A C 1
ATOM 741 O O . THR A 1 107 ? 16.181 5.896 -1.388 1.00 69.31 107 THR A O 1
ATOM 744 N N . PRO A 1 108 ? 16.295 4.601 -3.226 1.00 72.94 108 PRO A N 1
ATOM 745 C CA . PRO A 1 108 ? 15.378 3.583 -2.704 1.00 72.94 108 PRO A CA 1
ATOM 746 C C . PRO A 1 108 ? 15.916 2.877 -1.454 1.00 72.94 108 PRO A C 1
ATOM 748 O O . PRO A 1 108 ? 15.146 2.498 -0.579 1.00 72.94 108 PRO A O 1
ATOM 751 N N . VAL A 1 109 ? 17.243 2.737 -1.329 1.00 75.06 109 VAL A N 1
ATOM 752 C CA . VAL A 1 109 ? 17.872 2.164 -0.127 1.00 75.06 109 VAL A CA 1
ATOM 753 C C . VAL A 1 109 ? 17.653 3.081 1.075 1.00 75.06 109 VAL A C 1
ATOM 755 O O . VAL A 1 109 ? 17.227 2.617 2.128 1.00 75.06 109 VAL A O 1
ATOM 758 N N . LEU A 1 110 ? 17.885 4.389 0.921 1.00 78.25 110 LEU A N 1
ATOM 759 C CA . LEU A 1 110 ? 17.639 5.364 1.987 1.00 78.25 110 LEU A CA 1
ATOM 760 C C . LEU A 1 110 ? 16.150 5.486 2.341 1.00 78.25 110 LEU A C 1
ATOM 762 O O . LEU A 1 110 ? 15.818 5.609 3.518 1.00 78.25 110 LEU A O 1
ATOM 766 N N . GLU A 1 111 ? 15.258 5.427 1.349 1.00 78.19 111 GLU A N 1
ATOM 767 C CA . GLU A 1 111 ? 13.806 5.376 1.565 1.00 78.19 111 GLU A CA 1
ATOM 768 C C . GLU A 1 111 ? 13.406 4.122 2.354 1.00 78.19 111 GLU A C 1
ATOM 770 O O . GLU A 1 111 ? 12.707 4.231 3.360 1.00 78.19 111 GLU A O 1
ATOM 775 N N . GLY A 1 112 ? 13.910 2.946 1.968 1.00 78.88 112 GLY A N 1
ATOM 776 C CA . GLY A 1 112 ? 13.665 1.690 2.678 1.00 78.88 112 GLY A CA 1
ATOM 777 C C . GLY A 1 112 ? 14.196 1.709 4.113 1.00 78.88 112 GLY A C 1
ATOM 778 O O . GLY A 1 112 ? 13.485 1.326 5.040 1.00 78.88 112 GLY A O 1
ATOM 779 N N . MET A 1 113 ? 15.410 2.225 4.331 1.00 81.19 113 MET A N 1
ATOM 780 C CA . MET A 1 113 ? 15.975 2.391 5.676 1.00 81.19 113 MET A CA 1
ATOM 781 C C . MET A 1 113 ? 15.138 3.344 6.535 1.00 81.19 113 MET A C 1
ATOM 783 O O . MET A 1 113 ? 14.912 3.055 7.709 1.00 81.19 113 MET A O 1
ATOM 787 N N . LEU A 1 114 ? 14.639 4.446 5.963 1.00 84.94 114 LEU A N 1
ATOM 788 C CA . LEU A 1 114 ? 13.741 5.362 6.665 1.00 84.94 114 LEU A CA 1
ATOM 789 C C . LEU A 1 114 ? 12.434 4.667 7.065 1.00 84.94 114 LEU A C 1
ATOM 791 O O . LEU A 1 114 ? 11.996 4.818 8.202 1.00 84.94 114 LEU A O 1
ATOM 795 N N . VAL A 1 115 ? 11.834 3.879 6.169 1.00 81.69 115 VAL A N 1
ATOM 796 C CA . VAL A 1 115 ? 10.613 3.114 6.469 1.00 81.69 115 VAL A CA 1
ATOM 797 C C . VAL A 1 115 ? 10.856 2.119 7.604 1.00 81.69 115 VAL A C 1
ATOM 799 O O . VAL A 1 115 ? 10.081 2.088 8.558 1.00 81.69 115 VAL A O 1
ATOM 802 N N . VAL A 1 116 ? 11.955 1.360 7.566 1.00 84.00 116 VAL A N 1
ATOM 803 C CA . VAL A 1 116 ? 12.317 0.416 8.640 1.00 84.00 116 VAL A CA 1
ATOM 804 C C . VAL A 1 116 ? 12.512 1.138 9.976 1.00 84.00 116 VAL A C 1
ATOM 806 O O . VAL A 1 116 ? 12.035 0.667 11.011 1.00 84.00 116 VAL A O 1
ATOM 809 N N . LEU A 1 117 ? 13.170 2.297 9.966 1.00 85.06 117 LEU A N 1
ATOM 810 C CA . LEU A 1 117 ? 13.402 3.114 11.156 1.00 85.06 117 LEU A CA 1
ATOM 811 C C . LEU A 1 117 ? 12.084 3.657 11.737 1.00 85.06 117 LEU A C 1
ATOM 813 O O . LEU A 1 117 ? 11.874 3.598 12.947 1.00 85.06 117 LEU A O 1
ATOM 817 N N . VAL A 1 118 ? 11.169 4.122 10.881 1.00 83.00 118 VAL A N 1
ATOM 818 C CA . VAL A 1 118 ? 9.832 4.589 11.279 1.00 83.00 118 VAL A CA 1
ATOM 819 C C . VAL A 1 118 ? 9.002 3.447 11.860 1.00 83.00 118 VAL A C 1
ATOM 821 O O . VAL A 1 118 ? 8.423 3.612 12.929 1.00 83.00 118 VAL A O 1
ATOM 824 N N . ILE A 1 119 ? 8.982 2.273 11.223 1.00 80.69 119 ILE A N 1
ATOM 825 C CA . ILE A 1 119 ? 8.263 1.098 11.743 1.00 80.69 119 ILE A CA 1
ATOM 826 C C . ILE A 1 119 ? 8.849 0.663 13.090 1.00 80.69 119 ILE A C 1
ATOM 828 O O . ILE A 1 119 ? 8.103 0.375 14.023 1.00 80.69 119 ILE A O 1
ATOM 832 N N . SER A 1 120 ? 10.175 0.679 13.230 1.00 81.25 120 SER A N 1
ATOM 833 C CA . SER A 1 120 ? 10.842 0.369 14.499 1.00 81.25 120 SER A CA 1
ATOM 834 C C . SER A 1 120 ? 10.466 1.371 15.594 1.00 81.25 120 SER A C 1
ATOM 836 O O . SER A 1 120 ? 10.197 0.968 16.721 1.00 81.25 120 SER A O 1
ATOM 838 N N . ALA A 1 121 ? 10.369 2.665 15.270 1.00 79.38 121 ALA A N 1
ATOM 839 C CA . ALA A 1 121 ? 9.911 3.696 16.201 1.00 79.38 121 ALA A CA 1
ATOM 840 C C . ALA A 1 121 ? 8.429 3.532 16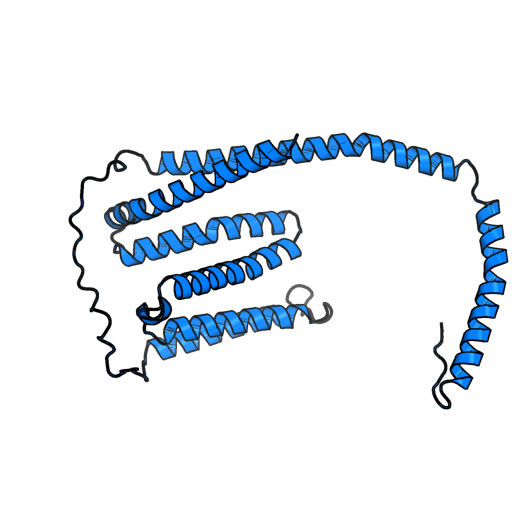.580 1.00 79.38 121 ALA A C 1
ATOM 842 O O . ALA A 1 121 ? 8.071 3.740 17.737 1.00 79.38 121 ALA A O 1
ATOM 843 N N . VAL A 1 122 ? 7.575 3.106 15.644 1.00 77.81 122 VAL A N 1
ATOM 844 C CA . VAL A 1 122 ? 6.170 2.754 15.917 1.00 77.81 122 VAL A CA 1
ATOM 845 C C . VAL A 1 122 ? 6.088 1.570 16.882 1.00 77.81 122 VAL A C 1
ATOM 847 O O . VAL A 1 122 ? 5.356 1.636 17.869 1.00 77.81 122 VAL A O 1
ATOM 850 N N . LEU A 1 123 ? 6.874 0.515 16.651 1.00 76.94 123 LEU A N 1
ATOM 851 C CA . LEU A 1 123 ? 6.939 -0.647 17.541 1.00 76.94 123 LEU A CA 1
ATOM 852 C C . LEU A 1 123 ? 7.481 -0.268 18.925 1.00 76.94 123 LEU A C 1
ATOM 854 O O . LEU A 1 123 ? 6.895 -0.648 19.935 1.00 76.94 123 LEU A O 1
ATOM 858 N N . MET A 1 124 ? 8.535 0.545 18.994 1.00 76.12 124 MET A N 1
ATOM 859 C CA . MET A 1 124 ? 9.057 1.082 20.255 1.00 76.12 124 MET A CA 1
ATOM 860 C C . MET A 1 124 ? 7.996 1.918 20.986 1.00 76.12 124 MET A C 1
ATOM 862 O O . MET A 1 124 ? 7.830 1.791 22.195 1.00 76.12 124 MET A O 1
ATOM 866 N N . GLY A 1 125 ? 7.229 2.726 20.248 1.00 73.62 125 GLY A N 1
ATOM 867 C CA . GLY A 1 125 ? 6.115 3.509 20.776 1.00 73.62 125 GLY A CA 1
ATOM 868 C C . GLY A 1 125 ? 4.975 2.651 21.323 1.00 73.62 125 GLY A C 1
ATOM 869 O O . GLY A 1 125 ? 4.354 3.033 22.310 1.00 73.62 125 GLY A O 1
ATOM 870 N N . SER A 1 126 ? 4.736 1.472 20.743 1.00 69.88 126 SER A N 1
ATOM 871 C CA . SER A 1 126 ? 3.729 0.522 21.238 1.00 69.88 126 SER A CA 1
ATOM 872 C C . SER A 1 126 ? 4.098 -0.141 22.572 1.00 69.88 126 SER A C 1
ATOM 874 O O . SER A 1 126 ? 3.231 -0.705 23.234 1.00 69.88 126 SER A O 1
ATOM 876 N N . LEU A 1 127 ? 5.369 -0.053 22.981 1.00 71.94 127 LEU A N 1
ATOM 877 C CA . LEU A 1 127 ? 5.872 -0.575 24.255 1.00 71.94 127 LEU A CA 1
ATOM 878 C C . LEU A 1 127 ? 5.820 0.462 25.391 1.00 71.94 127 LEU A C 1
ATOM 880 O O . LEU A 1 127 ? 6.093 0.114 26.538 1.00 71.94 127 LEU A O 1
ATOM 884 N N . LEU A 1 128 ? 5.494 1.726 25.096 1.00 67.81 128 LEU A N 1
ATOM 885 C CA . LEU A 1 128 ? 5.386 2.780 26.105 1.00 67.81 128 LEU A CA 1
ATOM 886 C C . LEU A 1 128 ? 4.046 2.692 26.844 1.00 67.81 128 LEU A C 1
ATOM 888 O O . LEU A 1 128 ? 2.992 2.509 26.236 1.00 67.81 128 LEU A O 1
ATOM 892 N N . GLU A 1 129 ? 4.080 2.862 28.167 1.00 63.94 129 GLU A N 1
ATOM 893 C CA . GLU A 1 129 ? 2.864 2.893 28.977 1.00 63.94 129 GLU A CA 1
ATOM 894 C C . GLU A 1 129 ? 1.959 4.087 28.591 1.00 63.94 129 GLU A C 1
ATOM 896 O O . GLU A 1 129 ? 2.462 5.196 28.361 1.00 63.94 129 GLU A O 1
ATOM 901 N N . PRO A 1 130 ? 0.617 3.917 28.595 1.00 60.44 130 PRO A N 1
ATOM 902 C CA . PRO A 1 130 ? -0.354 4.980 28.285 1.00 60.44 130 PRO A CA 1
ATOM 903 C C . PRO A 1 130 ? -0.2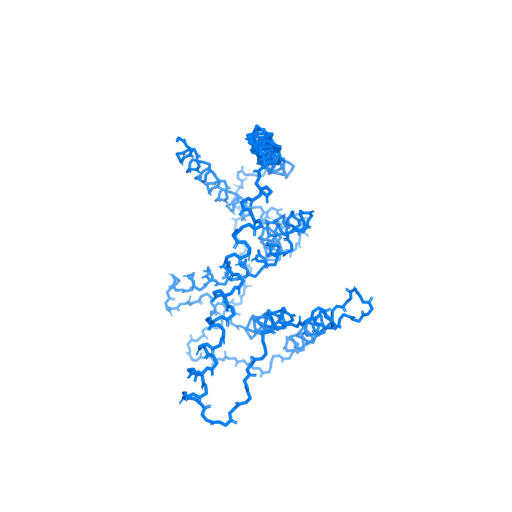61 6.238 29.173 1.00 60.44 130 PRO A C 1
ATOM 905 O O . PRO A 1 130 ? -0.897 7.249 28.885 1.00 60.44 130 PRO A O 1
ATOM 908 N N . SER A 1 131 ? 0.515 6.180 30.259 1.00 55.38 131 SER A N 1
ATOM 909 C CA . SER A 1 131 ? 0.658 7.191 31.313 1.00 55.38 131 SER A CA 1
ATOM 910 C C . SER A 1 131 ? 1.535 8.399 30.942 1.00 55.38 131 SER A C 1
ATOM 912 O O . SER A 1 131 ? 1.641 9.332 31.732 1.00 55.38 131 SER A O 1
ATOM 914 N N . THR A 1 132 ? 2.132 8.428 29.745 1.00 56.31 132 THR A N 1
ATOM 915 C CA . THR A 1 132 ? 3.019 9.520 29.282 1.00 56.31 132 THR A CA 1
ATOM 916 C C . THR A 1 132 ? 2.368 10.480 28.279 1.00 56.31 132 THR A C 1
ATOM 918 O O . THR A 1 132 ? 3.045 11.343 27.717 1.00 56.31 132 THR A O 1
ATOM 921 N N . ALA A 1 133 ? 1.055 10.363 28.047 1.00 56.84 133 ALA A N 1
ATOM 922 C CA . ALA A 1 133 ? 0.320 11.252 27.149 1.00 56.84 133 ALA A CA 1
ATOM 923 C C . ALA A 1 133 ? 0.365 12.708 27.647 1.00 56.84 133 ALA A C 1
ATOM 925 O O . ALA A 1 133 ? -0.193 13.047 28.693 1.00 56.84 133 ALA A O 1
ATOM 926 N N . ILE A 1 134 ? 0.992 13.592 26.870 1.00 56.81 134 ILE A N 1
ATOM 927 C CA . ILE A 1 134 ? 1.029 15.025 27.166 1.00 56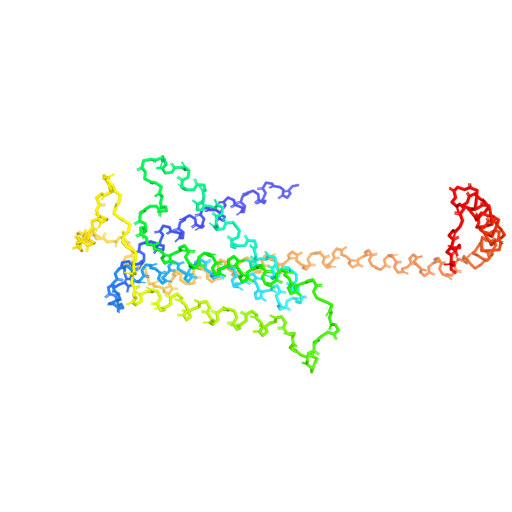.81 134 ILE A CA 1
ATOM 928 C C . ILE A 1 134 ? -0.364 15.585 26.849 1.00 56.81 134 ILE A C 1
ATOM 930 O O . ILE A 1 134 ? -0.806 15.580 25.700 1.00 56.81 134 ILE A O 1
ATOM 934 N N . GLY A 1 135 ? -1.095 16.013 27.882 1.00 57.97 135 GLY A N 1
ATOM 935 C CA . GLY A 1 135 ? -2.433 16.603 27.740 1.00 57.97 135 GLY A CA 1
ATOM 936 C C . GLY A 1 135 ? -3.558 15.625 27.363 1.00 57.97 135 GLY A C 1
ATOM 937 O O . GLY A 1 135 ? -4.616 16.069 26.932 1.00 57.97 135 GLY A O 1
ATOM 938 N N . GLY A 1 136 ? -3.353 14.307 27.496 1.00 60.62 136 GLY A N 1
ATOM 939 C CA . GLY A 1 136 ? -4.397 13.286 27.302 1.00 60.62 136 GLY A CA 1
ATOM 940 C C . GLY A 1 136 ? -4.762 12.941 25.849 1.00 60.62 136 GLY A C 1
ATOM 941 O O . GLY A 1 136 ? -5.579 12.050 25.640 1.00 60.62 136 GLY A O 1
ATOM 942 N N . VAL A 1 137 ? -4.157 13.600 24.851 1.00 61.50 137 VAL A N 1
ATOM 943 C CA . VAL A 1 137 ? -4.495 13.409 23.423 1.00 61.50 137 VAL A CA 1
ATOM 944 C C . VAL A 1 137 ? -3.286 13.016 22.567 1.00 61.50 137 VAL A C 1
ATOM 946 O O . VAL A 1 137 ? -3.446 12.268 21.605 1.00 61.50 137 VAL A O 1
ATOM 949 N N . VAL A 1 138 ? -2.071 13.468 22.904 1.00 66.06 138 VAL A N 1
ATOM 950 C CA . VAL A 1 138 ? -0.879 13.232 22.073 1.00 66.06 138 VAL A CA 1
ATOM 951 C C . VAL A 1 138 ? 0.168 12.431 22.840 1.00 66.06 138 VAL A C 1
ATOM 953 O O . VAL A 1 138 ? 0.680 12.860 23.875 1.00 66.06 138 VAL A O 1
ATOM 956 N N . SER A 1 139 ? 0.506 11.255 22.309 1.00 71.25 139 SER A N 1
ATOM 957 C CA . SER A 1 139 ? 1.638 10.473 22.800 1.00 71.25 139 SER A CA 1
ATOM 958 C C . SER A 1 139 ? 2.953 11.103 22.316 1.00 71.25 139 SER A C 1
ATOM 960 O O . SER A 1 139 ? 3.070 11.406 21.121 1.00 71.25 139 SER A O 1
ATOM 962 N N . PRO A 1 140 ? 3.974 11.254 23.183 1.00 73.50 140 PRO A N 1
ATOM 963 C CA . PRO A 1 140 ? 5.323 11.661 22.778 1.00 73.50 140 PRO A CA 1
ATOM 964 C C . PRO A 1 140 ? 5.889 10.809 21.632 1.00 73.50 140 PRO A C 1
ATOM 966 O O . PRO A 1 140 ? 6.635 11.314 20.793 1.00 73.50 140 PRO A O 1
ATOM 969 N N . ALA A 1 141 ? 5.479 9.539 21.545 1.00 73.62 141 ALA A N 1
ATOM 970 C CA . ALA A 1 141 ? 5.863 8.637 20.465 1.00 73.62 141 ALA A CA 1
ATOM 971 C C . ALA A 1 141 ? 5.391 9.133 19.090 1.00 73.62 141 ALA A C 1
ATOM 973 O O . ALA A 1 141 ? 6.154 9.097 18.130 1.00 73.62 141 ALA A O 1
ATOM 974 N N . SER A 1 142 ? 4.162 9.647 18.984 1.00 75.69 142 SER A N 1
ATOM 975 C CA . SER A 1 142 ? 3.608 10.153 17.721 1.00 75.69 142 SER A CA 1
ATOM 976 C C . SER A 1 142 ? 4.370 11.381 17.222 1.00 75.69 142 SER A C 1
ATOM 978 O O . SER A 1 142 ? 4.668 11.481 16.034 1.00 75.69 142 SER A O 1
ATOM 980 N N . ILE A 1 143 ? 4.749 12.284 18.133 1.00 80.88 143 ILE A N 1
ATOM 981 C CA . ILE A 1 143 ? 5.573 13.458 17.807 1.00 80.88 143 ILE A CA 1
ATOM 982 C C . ILE A 1 143 ? 6.964 13.012 17.345 1.00 80.88 143 ILE A C 1
ATOM 984 O O . ILE A 1 143 ? 7.458 13.502 16.330 1.00 80.88 143 ILE A O 1
ATOM 988 N N . ALA A 1 144 ? 7.572 12.050 18.046 1.00 80.06 144 ALA A N 1
ATOM 989 C CA . ALA A 1 144 ? 8.868 11.494 17.671 1.00 80.06 144 ALA A CA 1
ATOM 990 C C . ALA A 1 144 ? 8.830 10.840 16.281 1.00 80.06 144 ALA A C 1
ATOM 992 O O . ALA A 1 144 ? 9.741 11.061 15.491 1.00 80.06 144 ALA A O 1
ATOM 993 N N . ILE A 1 145 ? 7.760 10.109 15.945 1.00 83.06 145 ILE A N 1
ATOM 994 C CA . ILE A 1 145 ? 7.567 9.501 14.620 1.00 83.06 145 ILE A CA 1
ATOM 995 C C . ILE A 1 145 ? 7.488 10.574 13.526 1.00 83.06 145 ILE A C 1
ATOM 997 O O . ILE A 1 145 ? 8.171 10.462 12.509 1.00 83.06 145 ILE A O 1
ATOM 1001 N N . VAL A 1 146 ? 6.695 11.632 13.732 1.00 84.25 146 VAL A N 1
ATOM 1002 C CA . VAL A 1 146 ? 6.571 12.728 12.755 1.00 84.25 146 VAL A CA 1
ATOM 1003 C C . VAL A 1 146 ? 7.903 13.457 12.583 1.00 84.25 146 VAL A C 1
ATOM 1005 O O . VAL A 1 146 ? 8.333 13.695 11.455 1.00 84.25 146 VAL A O 1
ATOM 1008 N N . ALA A 1 147 ? 8.594 13.769 13.682 1.00 85.69 147 ALA A N 1
ATOM 1009 C CA . ALA A 1 147 ? 9.904 14.410 13.639 1.00 85.69 147 ALA A CA 1
ATOM 1010 C C . ALA A 1 147 ? 10.936 13.539 12.903 1.00 85.69 147 ALA A C 1
ATOM 1012 O O . ALA A 1 147 ? 11.651 14.030 12.030 1.00 85.69 147 ALA A O 1
ATOM 1013 N N . LEU A 1 148 ? 10.969 12.238 13.199 1.00 86.94 148 LEU A N 1
ATOM 1014 C CA . LEU A 1 148 ? 11.839 11.261 12.550 1.00 86.94 148 LEU A CA 1
ATOM 1015 C C . LEU A 1 148 ? 11.588 11.184 11.041 1.00 86.94 148 LEU A C 1
ATOM 1017 O O . LEU A 1 148 ? 12.534 11.194 10.253 1.00 86.94 148 LEU A O 1
ATOM 1021 N N . TRP A 1 149 ? 10.319 11.164 10.634 1.00 87.75 149 TRP A N 1
ATOM 1022 C CA . TRP A 1 149 ? 9.921 11.161 9.229 1.00 87.75 149 TRP A CA 1
ATOM 1023 C C . TRP A 1 149 ? 10.348 12.447 8.505 1.00 87.75 149 TRP A C 1
ATOM 1025 O O . TRP A 1 149 ? 10.946 12.374 7.429 1.00 87.75 149 TRP A O 1
ATOM 1035 N N . LEU A 1 150 ? 10.133 13.620 9.114 1.00 89.56 150 LEU A N 1
ATOM 1036 C CA . LEU A 1 150 ? 10.548 14.914 8.555 1.00 89.56 150 LEU A CA 1
ATOM 1037 C C . LEU A 1 150 ? 12.071 15.017 8.402 1.00 89.56 150 LEU A C 1
ATOM 1039 O O . LEU A 1 150 ? 12.562 15.447 7.355 1.00 89.56 150 LEU A O 1
ATOM 1043 N N . VAL A 1 151 ? 12.826 14.589 9.418 1.00 87.62 151 VAL A N 1
ATOM 1044 C CA . VAL A 1 151 ? 14.295 14.543 9.369 1.00 87.62 151 VAL A CA 1
ATOM 1045 C C . VAL A 1 151 ? 14.760 13.581 8.280 1.00 87.62 151 VAL A C 1
ATOM 1047 O O . VAL A 1 151 ? 15.636 13.930 7.489 1.00 87.62 151 VAL A O 1
ATOM 1050 N N . GLY A 1 152 ? 14.143 12.403 8.183 1.00 85.44 152 GLY A N 1
ATOM 1051 C CA . GLY A 1 152 ? 14.418 11.430 7.132 1.00 85.44 152 GLY A CA 1
ATOM 1052 C C . GLY A 1 152 ? 14.226 12.005 5.731 1.00 85.44 152 GLY A C 1
ATOM 1053 O O . GLY A 1 152 ? 15.129 11.917 4.899 1.00 85.44 152 GLY A O 1
ATOM 1054 N N . ILE A 1 153 ? 13.095 12.670 5.484 1.00 85.62 153 ILE A N 1
ATOM 1055 C CA . ILE A 1 153 ? 12.822 13.347 4.209 1.00 85.62 153 ILE A CA 1
ATOM 1056 C C . ILE A 1 153 ? 13.852 14.435 3.929 1.00 85.62 153 ILE A C 1
ATOM 1058 O O . ILE A 1 153 ? 14.358 14.523 2.809 1.00 85.62 153 ILE A O 1
ATOM 1062 N N . TYR A 1 154 ? 14.188 15.251 4.926 1.00 87.94 154 TYR A N 1
ATOM 1063 C CA . TYR A 1 154 ? 15.188 16.301 4.772 1.00 87.94 154 TYR A CA 1
ATOM 1064 C C . TYR A 1 154 ? 16.556 15.727 4.374 1.00 87.94 154 TYR A C 1
ATOM 1066 O O . TYR A 1 154 ? 17.176 16.207 3.420 1.00 87.94 154 TYR A O 1
ATOM 1074 N N . VAL A 1 155 ? 17.001 14.658 5.043 1.00 84.44 155 VAL A N 1
ATOM 1075 C CA . VAL A 1 155 ? 18.256 13.958 4.734 1.00 84.44 155 VAL A CA 1
ATOM 1076 C C . VAL A 1 155 ? 18.214 13.365 3.327 1.00 84.44 155 VAL A C 1
ATOM 1078 O O . VAL A 1 155 ? 19.124 13.616 2.536 1.00 84.44 155 VAL A O 1
ATOM 1081 N N . ILE A 1 156 ? 17.145 12.647 2.973 1.00 82.75 156 ILE A N 1
ATOM 1082 C CA . ILE A 1 156 ? 16.984 12.043 1.645 1.00 82.75 156 ILE A CA 1
ATOM 1083 C C . ILE A 1 156 ? 16.999 13.119 0.555 1.00 82.75 156 ILE A C 1
ATOM 1085 O O . ILE A 1 156 ? 17.697 12.973 -0.447 1.00 82.75 156 ILE A O 1
ATOM 1089 N N . ASN A 1 157 ? 16.276 14.225 0.741 1.00 83.56 157 ASN A N 1
ATOM 1090 C CA . ASN A 1 157 ? 16.227 15.321 -0.226 1.00 83.56 157 ASN A CA 1
ATOM 1091 C C . ASN A 1 157 ? 17.599 16.002 -0.385 1.00 83.56 157 ASN A C 1
ATOM 1093 O O . ASN A 1 157 ? 18.007 16.348 -1.494 1.00 83.56 157 ASN A O 1
ATOM 1097 N N . ARG A 1 158 ? 18.360 16.141 0.708 1.00 82.62 158 ARG A N 1
ATOM 1098 C CA . ARG A 1 158 ? 19.731 16.669 0.670 1.00 82.62 158 ARG A CA 1
ATOM 1099 C C . ARG A 1 158 ? 20.681 15.743 -0.096 1.00 82.62 158 ARG A C 1
ATOM 1101 O O . ARG A 1 158 ? 21.491 16.225 -0.889 1.00 82.62 158 ARG A O 1
ATOM 1108 N N . VAL A 1 159 ? 20.556 14.429 0.098 1.00 79.19 159 VAL A N 1
ATOM 1109 C CA . VAL A 1 159 ? 21.356 13.426 -0.623 1.00 79.19 159 VAL A CA 1
ATOM 1110 C C . VAL A 1 159 ? 20.978 13.379 -2.107 1.00 79.19 159 VAL A C 1
ATOM 1112 O O . VAL A 1 159 ? 21.875 13.337 -2.946 1.00 79.19 159 VAL A O 1
ATOM 1115 N N . ARG A 1 160 ? 19.687 13.494 -2.462 1.00 72.31 160 ARG A N 1
ATOM 1116 C CA . ARG A 1 160 ? 19.244 13.587 -3.870 1.00 72.31 160 ARG A CA 1
ATOM 1117 C C . ARG A 1 160 ? 19.874 14.772 -4.604 1.00 72.31 160 ARG A C 1
ATOM 1119 O O . ARG A 1 160 ? 20.270 14.630 -5.754 1.00 72.31 160 ARG A O 1
ATOM 1126 N N . LYS A 1 161 ? 19.990 15.930 -3.943 1.00 73.31 161 LYS A N 1
ATOM 1127 C CA . LYS A 1 161 ? 20.586 17.145 -4.532 1.00 73.31 161 LYS A CA 1
ATOM 1128 C C . LYS A 1 161 ? 22.111 17.093 -4.656 1.00 73.31 161 LYS A C 1
ATOM 1130 O O . LYS A 1 161 ? 22.675 17.889 -5.396 1.00 73.31 161 LYS A O 1
ATOM 1135 N N . SER A 1 162 ? 22.785 16.194 -3.937 1.00 64.38 162 SER A N 1
ATOM 1136 C CA . SER A 1 162 ? 24.246 16.074 -3.963 1.00 64.38 162 SER A CA 1
ATOM 1137 C C . SER A 1 162 ? 24.689 14.605 -3.985 1.00 64.38 162 SER A C 1
ATOM 1139 O O . SER A 1 162 ? 25.143 14.084 -2.963 1.00 64.38 162 SER A O 1
ATOM 1141 N N . PRO A 1 163 ? 24.577 13.908 -5.135 1.00 61.88 163 PRO A N 1
ATOM 1142 C CA . PRO A 1 163 ? 25.029 12.527 -5.266 1.00 61.88 163 PRO A CA 1
ATOM 1143 C C . PRO A 1 163 ? 26.558 12.475 -5.137 1.00 61.88 163 PRO A C 1
ATOM 1145 O O . PRO A 1 163 ? 27.291 12.659 -6.102 1.00 61.88 163 PRO A O 1
ATOM 1148 N N . ARG A 1 164 ? 27.062 12.274 -3.915 1.00 56.34 164 ARG A N 1
ATOM 1149 C CA . ARG A 1 164 ? 28.508 12.199 -3.634 1.00 56.34 164 ARG A CA 1
ATOM 1150 C C . ARG A 1 164 ? 29.130 10.860 -4.030 1.00 56.34 164 ARG A C 1
ATOM 1152 O O . ARG A 1 164 ? 30.348 10.745 -4.040 1.00 56.34 164 ARG A O 1
ATOM 1159 N N . TRP A 1 165 ? 28.308 9.858 -4.336 1.00 57.81 165 TRP A N 1
ATOM 1160 C CA . TRP A 1 165 ? 28.748 8.499 -4.624 1.00 57.81 165 TRP A CA 1
ATOM 1161 C C . TRP A 1 165 ? 28.188 8.038 -5.971 1.00 57.81 165 TRP A C 1
ATOM 1163 O O . TRP A 1 165 ? 26.979 7.861 -6.112 1.00 57.81 165 TRP A O 1
ATOM 1173 N N . SER A 1 166 ? 29.065 7.818 -6.955 1.00 53.72 166 SER A N 1
ATOM 1174 C CA . SER A 1 166 ? 28.726 7.095 -8.185 1.00 53.72 166 SER A CA 1
ATOM 1175 C C . SER A 1 166 ? 29.315 5.687 -8.091 1.00 53.72 166 SER A C 1
ATOM 1177 O O . SER A 1 166 ? 30.528 5.494 -8.112 1.00 53.72 166 SER A O 1
ATOM 1179 N N . VAL A 1 167 ? 28.459 4.681 -7.899 1.00 55.09 167 VAL A N 1
ATOM 1180 C CA . VAL A 1 167 ? 28.893 3.280 -7.918 1.00 55.09 167 VAL A CA 1
ATOM 1181 C C . VAL A 1 167 ? 29.084 2.889 -9.384 1.00 55.09 167 VAL A C 1
ATOM 1183 O O . VAL A 1 167 ? 28.114 2.599 -10.077 1.00 55.09 167 VAL A O 1
ATOM 1186 N N . SER A 1 168 ? 30.326 2.897 -9.866 1.00 54.84 168 SER A N 1
ATOM 1187 C CA . SER A 1 168 ? 30.680 2.356 -11.184 1.00 54.84 168 SER A CA 1
ATOM 1188 C C . SER A 1 168 ? 31.341 0.994 -10.976 1.00 54.84 168 SER A C 1
ATOM 1190 O O . SER A 1 168 ? 32.518 0.927 -10.633 1.00 54.84 168 SER A O 1
ATOM 1192 N N . MET A 1 169 ? 30.587 -0.100 -11.104 1.00 51.22 169 MET A N 1
ATOM 1193 C CA . MET A 1 169 ? 31.150 -1.457 -11.034 1.00 51.22 169 MET A CA 1
ATOM 1194 C C . MET A 1 169 ? 31.659 -1.895 -12.420 1.00 51.22 169 MET A C 1
ATOM 1196 O O . MET A 1 169 ? 30.957 -1.666 -13.411 1.00 51.22 169 MET A O 1
ATOM 1200 N N . PRO A 1 170 ? 32.832 -2.552 -12.530 1.00 40.81 170 PRO A N 1
ATOM 1201 C CA . PRO A 1 170 ? 33.305 -3.125 -13.791 1.00 40.81 170 PRO A CA 1
ATOM 1202 C C . PRO A 1 170 ? 32.270 -4.104 -14.367 1.00 40.81 170 PRO A C 1
ATOM 1204 O O . PRO A 1 170 ? 31.915 -5.086 -13.723 1.00 40.81 170 PRO A O 1
ATOM 1207 N N . GLY A 1 171 ? 31.749 -3.814 -15.563 1.00 58.50 171 GLY A N 1
ATOM 1208 C CA . GLY A 1 171 ? 30.700 -4.608 -16.223 1.00 58.50 171 GLY A CA 1
ATOM 1209 C C . GLY A 1 171 ? 29.267 -4.083 -16.051 1.00 58.50 171 GLY A C 1
ATOM 1210 O O . GLY A 1 171 ? 28.384 -4.490 -16.809 1.00 58.50 171 GLY A O 1
ATOM 1211 N N . ALA A 1 172 ? 29.021 -3.126 -15.149 1.00 47.81 172 ALA A N 1
ATOM 1212 C CA . ALA A 1 172 ? 27.741 -2.427 -15.080 1.00 47.81 172 ALA A CA 1
ATOM 1213 C C . ALA A 1 172 ? 27.651 -1.424 -16.239 1.00 47.81 172 ALA A C 1
ATOM 1215 O O . ALA A 1 172 ? 28.223 -0.335 -16.198 1.00 47.81 172 ALA A O 1
ATOM 1216 N N . ARG A 1 173 ? 26.939 -1.789 -17.310 1.00 52.16 173 ARG A N 1
ATOM 1217 C CA . ARG A 1 173 ? 26.530 -0.799 -18.313 1.00 52.16 173 ARG A CA 1
ATOM 1218 C C . ARG A 1 173 ? 25.611 0.197 -17.599 1.00 52.16 173 ARG A C 1
ATOM 1220 O O . ARG A 1 173 ? 24.665 -0.269 -16.961 1.00 52.16 173 ARG A O 1
ATOM 1227 N N . PRO A 1 174 ? 25.852 1.520 -17.688 1.00 49.94 174 PRO A N 1
ATOM 1228 C CA . PRO A 1 174 ? 24.909 2.510 -17.188 1.00 49.94 174 PRO A CA 1
ATOM 1229 C C . PRO A 1 174 ? 23.529 2.119 -17.700 1.00 49.94 174 PRO A C 1
ATOM 1231 O O . PRO A 1 174 ? 23.394 1.861 -18.904 1.00 49.94 174 PRO A O 1
ATOM 1234 N N . GLY A 1 175 ? 22.552 1.997 -16.793 1.00 49.22 175 GLY A N 1
ATOM 1235 C CA . GLY A 1 175 ? 21.164 1.756 -17.172 1.00 49.22 175 GLY A CA 1
ATOM 1236 C C . GLY A 1 175 ? 20.862 2.661 -18.354 1.00 49.22 175 GLY A C 1
ATOM 1237 O O . GLY A 1 175 ? 21.144 3.862 -18.291 1.00 49.22 175 GLY A O 1
ATOM 1238 N N . ARG A 1 176 ? 20.470 2.048 -19.480 1.00 46.84 176 ARG A N 1
ATOM 1239 C CA . ARG A 1 176 ? 20.245 2.729 -20.758 1.00 46.84 176 ARG A CA 1
ATOM 1240 C C . ARG A 1 176 ? 19.499 4.012 -20.414 1.00 46.84 176 ARG A C 1
ATOM 1242 O O . ARG A 1 176 ? 18.424 3.908 -19.828 1.00 46.84 176 ARG A O 1
ATOM 1249 N N .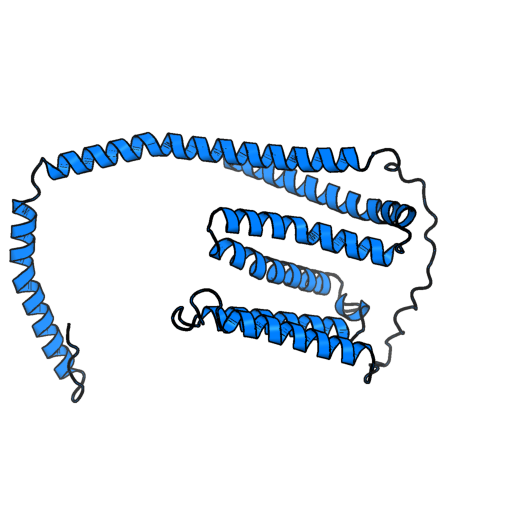 ARG A 1 177 ? 20.085 5.195 -20.682 1.00 44.22 177 ARG A N 1
ATOM 1250 C CA . ARG A 1 177 ? 19.337 6.461 -20.567 1.00 44.22 177 ARG A CA 1
ATOM 1251 C C . ARG A 1 177 ? 17.995 6.164 -21.207 1.00 44.22 177 ARG A C 1
ATOM 1253 O O . ARG A 1 177 ? 18.028 5.679 -22.340 1.00 44.22 177 ARG A O 1
ATOM 1260 N N . HIS A 1 178 ? 16.897 6.328 -20.466 1.00 43.41 178 HIS A N 1
ATOM 1261 C CA . HIS A 1 178 ? 15.543 6.120 -20.966 1.00 43.41 178 HIS A CA 1
ATOM 1262 C C . HIS A 1 178 ? 15.397 7.008 -22.204 1.00 43.41 178 HIS A C 1
ATOM 1264 O O . HIS A 1 178 ? 15.074 8.191 -22.137 1.00 43.41 178 HIS A O 1
ATOM 1270 N N . ARG A 1 179 ? 15.787 6.472 -23.360 1.00 42.19 179 ARG A N 1
ATOM 1271 C CA . ARG A 1 179 ? 15.513 7.061 -24.647 1.00 42.19 179 ARG A CA 1
ATOM 1272 C C . ARG A 1 179 ? 14.063 6.702 -24.814 1.00 42.19 179 ARG A C 1
ATOM 1274 O O . ARG A 1 179 ? 13.746 5.521 -24.876 1.00 42.19 179 ARG A O 1
ATOM 1281 N N . ARG A 1 180 ? 13.226 7.732 -24.765 1.00 45.69 180 ARG A N 1
ATOM 1282 C CA . ARG A 1 180 ? 11.793 7.687 -25.023 1.00 45.69 180 ARG A CA 1
ATOM 1283 C C . ARG A 1 180 ? 11.580 7.025 -26.386 1.00 45.69 180 ARG A C 1
ATOM 1285 O O . ARG A 1 180 ? 11.536 7.695 -27.412 1.00 45.69 180 ARG A O 1
ATOM 1292 N N . GLU A 1 181 ? 11.575 5.700 -26.412 1.00 43.44 181 GLU A N 1
ATOM 1293 C CA . GLU A 1 181 ? 11.159 4.924 -27.564 1.00 43.44 181 GLU A CA 1
ATOM 1294 C C . GLU A 1 181 ? 9.641 4.961 -27.500 1.00 43.44 181 GLU A C 1
ATOM 1296 O O . GLU A 1 181 ? 9.016 4.241 -26.729 1.00 43.44 181 GLU A O 1
ATOM 1301 N N . SER A 1 182 ? 9.076 5.915 -28.244 1.00 39.97 182 SER A N 1
ATOM 1302 C CA . SER A 1 182 ? 7.651 5.985 -28.541 1.00 39.97 182 SER A CA 1
ATOM 1303 C C . SER A 1 182 ? 7.233 4.607 -29.053 1.00 39.97 182 SER A C 1
ATOM 1305 O O . SER A 1 182 ? 7.539 4.218 -30.182 1.00 39.97 182 SER A O 1
ATOM 1307 N N . HIS A 1 183 ? 6.597 3.824 -28.185 1.00 45.38 183 HIS A N 1
ATOM 1308 C CA . HIS A 1 183 ? 5.967 2.587 -28.597 1.00 45.38 183 HIS A CA 1
ATOM 1309 C C . HIS A 1 183 ? 4.830 2.977 -29.540 1.00 45.38 183 HIS A C 1
ATOM 1311 O O . HIS A 1 183 ? 3.946 3.747 -29.176 1.00 45.38 183 HIS A O 1
ATOM 1317 N N . SER A 1 184 ? 4.897 2.493 -30.781 1.00 42.72 184 SER A N 1
ATOM 1318 C CA . SER A 1 184 ? 3.857 2.714 -31.784 1.00 42.72 184 SER A CA 1
ATOM 1319 C C . SER A 1 184 ? 2.520 2.219 -31.232 1.00 42.72 184 SER A C 1
ATOM 1321 O O . SER A 1 184 ? 2.338 1.027 -30.961 1.00 42.72 184 SER A O 1
ATOM 1323 N N . GLU A 1 185 ? 1.623 3.175 -31.013 1.00 48.75 185 GLU A N 1
ATOM 1324 C CA . GLU A 1 185 ? 0.309 2.992 -30.418 1.00 48.75 185 GLU A CA 1
ATOM 1325 C C . GLU A 1 185 ? -0.544 2.119 -31.343 1.00 48.75 185 GLU A C 1
ATOM 1327 O O . GLU A 1 185 ? -1.028 2.547 -32.392 1.00 48.75 185 GLU A O 1
ATOM 1332 N N . LYS A 1 186 ? -0.676 0.837 -30.990 1.00 45.53 186 LYS A N 1
ATOM 1333 C CA . LYS A 1 186 ? -1.626 -0.055 -31.657 1.00 45.53 186 LYS A CA 1
ATOM 1334 C C . LYS A 1 186 ? -3.038 0.333 -31.199 1.00 45.53 186 LYS A C 1
ATOM 1336 O O . LYS A 1 186 ? -3.217 0.556 -30.003 1.00 45.53 186 LYS A O 1
ATOM 1341 N N . PRO A 1 187 ? -4.048 0.356 -32.089 1.00 46.19 187 PRO A N 1
ATOM 1342 C CA . PRO A 1 187 ? -5.406 0.770 -31.740 1.00 46.19 187 PRO A CA 1
ATOM 1343 C C . PRO A 1 187 ? -5.935 -0.044 -30.556 1.00 46.19 187 PRO A C 1
ATOM 1345 O O . PRO A 1 187 ? -6.107 -1.263 -30.645 1.00 46.19 187 PRO A O 1
ATOM 1348 N N . HIS A 1 188 ? -6.141 0.619 -29.418 1.00 52.12 188 HIS A N 1
ATOM 1349 C CA . HIS A 1 188 ? -6.549 -0.044 -28.189 1.00 52.12 188 HIS A CA 1
ATOM 1350 C C . HIS A 1 188 ? -8.053 -0.377 -28.233 1.00 52.12 188 HIS A C 1
ATOM 1352 O O . HIS A 1 188 ? -8.878 0.534 -28.317 1.00 52.12 188 HIS A O 1
ATOM 1358 N N . PRO A 1 189 ? -8.455 -1.653 -28.074 1.00 55.59 189 PRO A N 1
ATOM 1359 C CA . PRO A 1 189 ? -9.860 -2.082 -28.133 1.00 55.59 189 PRO A CA 1
ATOM 1360 C C . PRO A 1 189 ? -10.733 -1.587 -26.960 1.00 55.59 189 PRO A C 1
ATOM 1362 O O . PRO A 1 189 ? -11.914 -1.905 -26.894 1.00 55.59 189 PRO A O 1
ATOM 1365 N N . PHE A 1 190 ? -10.170 -0.799 -26.037 1.00 48.62 190 PHE A N 1
ATOM 1366 C CA . PHE A 1 190 ? -10.852 -0.260 -24.855 1.00 48.62 190 PHE A CA 1
ATOM 1367 C C . PHE A 1 190 ? -11.055 1.263 -24.896 1.00 48.62 190 PHE A C 1
ATOM 1369 O O . PHE A 1 190 ? -11.592 1.817 -23.942 1.00 48.62 190 PHE A O 1
ATOM 1376 N N . ALA A 1 191 ? -10.704 1.940 -25.999 1.00 51.47 191 ALA A N 1
ATOM 1377 C CA . ALA A 1 191 ? -10.945 3.380 -26.169 1.00 51.47 191 ALA A CA 1
ATOM 1378 C C . ALA A 1 191 ? -12.439 3.773 -26.092 1.00 51.47 191 ALA A C 1
ATOM 1380 O O . ALA A 1 191 ? -12.763 4.941 -25.888 1.00 51.47 191 ALA A O 1
ATOM 1381 N N . ALA A 1 192 ? -13.345 2.800 -26.239 1.00 49.91 192 ALA A N 1
ATOM 1382 C CA . ALA A 1 192 ? -14.790 3.008 -26.267 1.00 49.91 192 ALA A CA 1
ATOM 1383 C C . ALA A 1 192 ? -15.489 2.899 -24.897 1.00 49.91 192 ALA A C 1
ATOM 1385 O O . ALA A 1 192 ? -16.653 3.278 -24.788 1.00 49.91 192 ALA A O 1
ATOM 1386 N N . LEU A 1 193 ? -14.827 2.385 -23.852 1.00 56.88 193 LEU A N 1
ATOM 1387 C CA . LEU A 1 193 ? -15.444 2.268 -22.526 1.00 56.88 193 LEU A CA 1
ATOM 1388 C C . LEU A 1 193 ? -15.135 3.520 -21.705 1.00 56.88 193 LEU A C 1
ATOM 1390 O O . LEU A 1 193 ? -13.985 3.805 -21.376 1.00 56.88 193 LEU A O 1
ATOM 1394 N N . SER A 1 194 ? -16.183 4.278 -21.382 1.00 63.59 194 SER A N 1
ATOM 1395 C CA . SER A 1 194 ? -16.072 5.489 -20.570 1.00 63.59 194 SER A CA 1
ATOM 1396 C C . SER A 1 194 ? -15.525 5.142 -19.183 1.00 63.59 194 SER A C 1
ATOM 1398 O O . SER A 1 194 ? -15.980 4.184 -18.556 1.00 63.59 194 SER A O 1
ATOM 1400 N N . THR A 1 195 ? -14.597 5.950 -18.663 1.00 62.06 195 THR A N 1
ATOM 1401 C CA . THR A 1 195 ? -14.056 5.869 -17.290 1.00 62.06 195 THR A CA 1
ATOM 1402 C C . THR A 1 195 ? -15.162 5.707 -16.237 1.00 62.06 195 THR A C 1
ATOM 1404 O O . THR A 1 195 ? -14.978 5.040 -15.220 1.00 62.06 195 THR A O 1
ATOM 1407 N N . LEU A 1 196 ? -16.348 6.251 -16.527 1.00 59.59 196 LEU A N 1
ATOM 1408 C CA . LEU A 1 196 ? -17.551 6.135 -15.712 1.00 59.59 196 LEU A CA 1
ATOM 1409 C C . LEU A 1 196 ? -18.081 4.693 -15.602 1.00 59.59 196 LEU A C 1
ATOM 1411 O O . LEU A 1 196 ? -18.518 4.288 -14.530 1.00 59.59 196 LEU A O 1
ATOM 1415 N N . GLN A 1 197 ? -18.029 3.896 -16.674 1.00 61.94 197 GLN A N 1
ATOM 1416 C CA . GLN A 1 197 ? -18.490 2.501 -16.656 1.00 61.94 197 GLN A CA 1
ATOM 1417 C C . GLN A 1 197 ? -17.569 1.609 -15.826 1.00 61.94 197 GLN A C 1
ATOM 1419 O O . GLN A 1 197 ? -18.050 0.752 -15.090 1.00 61.94 197 GLN A O 1
ATOM 1424 N N . ILE A 1 198 ? -16.255 1.828 -15.894 1.00 63.12 198 ILE A N 1
ATOM 1425 C CA . ILE A 1 198 ? -15.288 1.058 -15.100 1.00 63.12 198 ILE A CA 1
ATOM 1426 C C . ILE A 1 198 ? -15.442 1.402 -13.612 1.00 63.12 198 ILE A C 1
ATOM 1428 O O . ILE A 1 198 ? -15.512 0.502 -12.774 1.00 63.12 198 ILE A O 1
ATOM 1432 N N . ALA A 1 199 ? -15.595 2.690 -13.288 1.00 68.44 199 ALA A N 1
ATOM 1433 C CA . ALA A 1 199 ? -15.901 3.135 -11.931 1.00 68.44 199 ALA A CA 1
ATOM 1434 C C . ALA A 1 199 ? -17.238 2.561 -11.423 1.00 68.44 199 ALA A C 1
ATOM 1436 O O . ALA A 1 199 ? -17.313 2.101 -10.287 1.00 68.44 199 ALA A O 1
ATOM 1437 N N . ALA A 1 200 ? -18.274 2.510 -12.266 1.00 68.12 200 ALA A N 1
ATOM 1438 C CA . ALA A 1 200 ? -19.570 1.939 -11.906 1.00 68.12 200 ALA A CA 1
ATOM 1439 C C . ALA A 1 200 ? -19.503 0.425 -11.642 1.00 68.12 200 ALA A C 1
ATOM 1441 O O . ALA A 1 200 ? -20.129 -0.052 -10.697 1.00 68.12 200 ALA A O 1
ATOM 1442 N N . ILE A 1 201 ? -18.714 -0.331 -12.415 1.00 73.25 201 ILE A N 1
ATOM 1443 C CA . ILE A 1 201 ? -18.490 -1.767 -12.175 1.00 73.25 201 ILE A CA 1
ATOM 1444 C C . ILE A 1 201 ? -17.753 -1.979 -10.848 1.00 73.25 201 ILE A C 1
ATOM 1446 O O . ILE A 1 201 ? -18.137 -2.854 -10.071 1.00 73.25 201 ILE A O 1
ATOM 1450 N N . PHE A 1 202 ? -16.741 -1.160 -10.551 1.00 70.31 202 PHE A N 1
ATOM 1451 C CA . PHE A 1 202 ? -16.007 -1.228 -9.287 1.00 70.31 202 PHE A CA 1
ATOM 1452 C C . PHE A 1 202 ? -16.906 -0.903 -8.086 1.00 70.31 202 PHE A C 1
ATOM 1454 O O . PHE A 1 202 ? -16.988 -1.685 -7.140 1.00 70.31 202 PHE A O 1
ATOM 1461 N N . VAL A 1 203 ? -17.657 0.201 -8.154 1.00 73.94 203 VAL A N 1
ATOM 1462 C CA . VAL A 1 203 ? -18.624 0.591 -7.116 1.00 73.94 203 VAL A CA 1
ATOM 1463 C C . VAL A 1 203 ? -19.713 -0.472 -6.962 1.00 73.94 203 VAL A C 1
ATOM 1465 O O . VAL A 1 203 ? -20.076 -0.812 -5.838 1.00 73.94 203 VAL A O 1
ATOM 1468 N N . GLY A 1 204 ? -20.183 -1.059 -8.064 1.00 76.69 204 GLY A N 1
ATOM 1469 C CA . GLY A 1 204 ? -21.135 -2.167 -8.059 1.00 76.69 204 GLY A CA 1
ATOM 1470 C C . GLY A 1 204 ? -20.586 -3.410 -7.356 1.00 76.69 204 GLY A C 1
ATOM 1471 O O . GLY A 1 204 ? -21.254 -3.968 -6.488 1.00 76.69 204 GLY A O 1
ATOM 1472 N N . ALA A 1 205 ? -19.350 -3.813 -7.653 1.00 66.44 205 ALA A N 1
ATOM 1473 C CA . ALA A 1 205 ? -18.693 -4.945 -6.999 1.00 66.44 205 ALA A CA 1
ATOM 1474 C C . ALA A 1 205 ? -18.460 -4.695 -5.495 1.00 66.44 205 ALA A C 1
ATOM 1476 O O . ALA A 1 205 ? -18.717 -5.576 -4.666 1.00 66.44 205 ALA A O 1
ATOM 1477 N N . CYS A 1 206 ? -18.053 -3.478 -5.118 1.00 66.19 206 CYS A N 1
ATOM 1478 C CA . CYS A 1 206 ? -17.939 -3.063 -3.719 1.00 66.19 206 CYS A CA 1
ATOM 1479 C C . CYS A 1 206 ? -19.297 -3.091 -3.006 1.00 66.19 206 CYS A C 1
ATOM 1481 O O . CYS A 1 206 ? -19.393 -3.620 -1.897 1.00 66.19 206 CYS A O 1
ATOM 1483 N N . ALA A 1 207 ? -20.356 -2.591 -3.647 1.00 71.94 207 ALA A N 1
ATOM 1484 C CA . ALA A 1 207 ? -21.709 -2.595 -3.101 1.00 71.94 207 ALA A CA 1
ATOM 1485 C C . ALA A 1 207 ? -22.238 -4.023 -2.903 1.00 71.94 207 ALA A C 1
ATOM 1487 O O . ALA A 1 207 ? -22.757 -4.336 -1.835 1.00 71.94 207 ALA A O 1
ATOM 1488 N N . VAL A 1 208 ? -22.039 -4.923 -3.872 1.00 74.75 208 VAL A N 1
ATOM 1489 C CA . VAL A 1 208 ? -22.415 -6.343 -3.749 1.00 74.75 208 VAL A CA 1
ATOM 1490 C C . VAL A 1 208 ? -21.682 -7.007 -2.579 1.00 74.75 208 VAL A C 1
ATOM 1492 O O . VAL A 1 208 ? -22.293 -7.738 -1.796 1.00 74.75 208 VAL A O 1
ATOM 1495 N N . THR A 1 209 ? -20.397 -6.703 -2.401 1.00 66.44 209 THR A N 1
ATOM 1496 C CA . THR A 1 209 ? -19.586 -7.244 -1.300 1.00 66.44 209 THR A CA 1
ATOM 1497 C C . THR A 1 209 ? -20.042 -6.706 0.063 1.00 66.44 209 THR A C 1
ATOM 1499 O O . THR A 1 209 ? -20.175 -7.469 1.024 1.00 66.44 209 THR A O 1
ATOM 1502 N N . LEU A 1 210 ? -20.360 -5.410 0.150 1.00 66.25 210 LEU A N 1
ATOM 1503 C CA . LEU A 1 210 ? -20.896 -4.771 1.358 1.00 66.25 210 LEU A CA 1
ATOM 1504 C C . LEU A 1 210 ? -22.282 -5.309 1.730 1.00 66.25 210 LEU A C 1
ATOM 1506 O O . LEU A 1 210 ? -22.526 -5.629 2.894 1.00 66.25 210 LEU A O 1
ATOM 1510 N N . VAL A 1 211 ? -23.169 -5.484 0.749 1.00 69.19 211 VAL A N 1
ATOM 1511 C CA . VAL A 1 211 ? -24.505 -6.068 0.949 1.00 69.19 211 VAL A CA 1
ATOM 1512 C C . VAL A 1 211 ? -24.399 -7.534 1.388 1.00 69.19 211 VAL A C 1
ATOM 1514 O O . VAL A 1 211 ? -25.127 -7.963 2.288 1.00 69.19 211 VAL A O 1
ATOM 1517 N N . GLY A 1 212 ? -23.450 -8.293 0.831 1.00 64.69 212 GLY A N 1
ATOM 1518 C CA . GLY A 1 212 ? -23.142 -9.656 1.270 1.00 64.69 212 GLY A CA 1
ATOM 1519 C C . GLY A 1 212 ? -22.672 -9.721 2.729 1.00 64.69 212 GLY A C 1
ATOM 1520 O O . GLY A 1 212 ? -23.145 -10.561 3.498 1.00 64.69 212 GLY A O 1
ATOM 1521 N N . ARG A 1 213 ? -21.805 -8.788 3.147 1.00 61.34 213 ARG A N 1
ATOM 1522 C CA . ARG A 1 213 ? -21.345 -8.661 4.543 1.00 61.34 213 ARG A CA 1
ATOM 1523 C C . ARG A 1 213 ? -22.484 -8.259 5.489 1.00 61.34 213 ARG A C 1
ATOM 1525 O O . ARG A 1 213 ? -22.570 -8.808 6.587 1.00 61.34 213 ARG A O 1
ATOM 1532 N N . GLY A 1 214 ? -23.374 -7.364 5.056 1.00 61.84 214 GLY A N 1
ATOM 1533 C CA . GLY A 1 214 ? -24.565 -6.957 5.808 1.00 61.84 214 GLY A CA 1
ATOM 1534 C C . GLY A 1 214 ? -25.510 -8.126 6.088 1.00 61.84 214 GLY A C 1
ATOM 1535 O O . GLY A 1 214 ? -25.864 -8.366 7.241 1.00 61.84 214 GLY A O 1
ATOM 1536 N N . ARG A 1 215 ? -25.828 -8.932 5.065 1.00 59.44 215 ARG A N 1
ATOM 1537 C CA . ARG A 1 215 ? -26.664 -10.134 5.236 1.00 59.44 215 ARG A CA 1
ATOM 1538 C C . ARG A 1 215 ? -26.041 -11.162 6.178 1.00 59.44 215 ARG A C 1
ATOM 1540 O O . ARG A 1 215 ? -26.725 -11.671 7.062 1.00 59.44 215 ARG A O 1
ATOM 1547 N N . ALA A 1 216 ? -24.737 -11.413 6.051 1.00 60.25 216 ALA A N 1
ATOM 1548 C CA . ALA A 1 216 ? -24.034 -12.357 6.919 1.00 60.25 216 ALA A CA 1
ATOM 1549 C C . ALA A 1 216 ? -23.970 -11.893 8.389 1.00 60.25 216 ALA A C 1
ATOM 1551 O O . ALA A 1 216 ? -23.943 -12.724 9.305 1.00 60.25 216 ALA A O 1
ATOM 1552 N N . ARG A 1 217 ? -23.930 -10.576 8.635 1.00 63.62 217 ARG A N 1
ATOM 1553 C CA . ARG A 1 217 ? -23.994 -10.000 9.986 1.00 63.62 217 ARG A CA 1
ATOM 1554 C C . ARG A 1 217 ? -25.385 -10.181 10.594 1.00 63.62 217 ARG A C 1
ATOM 1556 O O . ARG A 1 217 ? -25.481 -10.689 11.712 1.00 63.62 217 ARG A O 1
ATOM 1563 N N . ASP A 1 218 ? -26.432 -9.866 9.838 1.00 63.12 218 ASP A N 1
ATOM 1564 C CA . ASP A 1 218 ? -27.827 -10.016 10.264 1.00 63.12 218 ASP A CA 1
ATOM 1565 C C . ASP A 1 218 ? -28.179 -11.469 10.611 1.00 63.12 218 ASP A C 1
ATOM 1567 O O . ASP A 1 218 ? -28.804 -11.743 11.637 1.00 63.12 218 ASP A O 1
ATOM 1571 N N . GLU A 1 219 ? -27.718 -12.432 9.812 1.00 65.81 219 GLU A N 1
ATOM 1572 C CA . GLU A 1 219 ? -27.918 -13.860 10.083 1.00 65.81 219 GLU A CA 1
ATOM 1573 C C . GLU A 1 219 ? -27.241 -14.317 11.380 1.00 65.81 219 GLU A C 1
ATOM 1575 O O . GLU A 1 219 ? -27.812 -15.089 12.157 1.00 65.81 219 GLU A O 1
ATOM 1580 N N . ARG A 1 220 ? -26.042 -13.801 11.675 1.00 60.03 220 ARG A N 1
ATOM 1581 C CA . ARG A 1 220 ? -25.331 -14.099 12.928 1.00 60.03 220 ARG A CA 1
ATOM 1582 C C . ARG A 1 220 ? -26.009 -13.468 14.139 1.00 60.03 220 ARG A C 1
ATOM 1584 O O . ARG A 1 220 ? -26.016 -14.083 15.209 1.00 60.03 220 ARG A O 1
ATOM 1591 N N . GLU A 1 221 ? -26.565 -12.269 14.000 1.00 65.06 221 GLU A N 1
ATOM 1592 C CA . GLU A 1 221 ? -27.314 -11.605 15.070 1.00 65.06 221 GLU A CA 1
ATOM 1593 C C . GLU A 1 221 ? -28.639 -12.331 15.350 1.00 65.06 221 GLU A C 1
ATOM 1595 O O . GLU A 1 221 ? -28.924 -12.655 16.510 1.00 65.06 221 GLU A O 1
ATOM 1600 N N . ARG A 1 222 ? -29.364 -12.741 14.301 1.00 63.59 222 ARG A N 1
ATOM 1601 C CA . ARG A 1 222 ? -30.569 -13.583 14.406 1.00 63.59 222 ARG A CA 1
ATOM 1602 C C . ARG A 1 222 ? -30.278 -14.944 15.044 1.00 63.59 222 ARG A C 1
ATOM 1604 O O . ARG A 1 222 ? -31.015 -15.368 15.929 1.00 63.59 222 ARG A O 1
ATOM 1611 N N . ALA A 1 223 ? -29.165 -15.596 14.700 1.00 63.22 223 ALA A N 1
ATOM 1612 C CA . ALA A 1 223 ? -28.765 -16.874 15.302 1.00 63.22 223 ALA A CA 1
ATOM 1613 C C . ALA A 1 223 ? -28.306 -16.757 16.775 1.00 63.22 223 ALA A C 1
ATOM 1615 O O . ALA A 1 223 ? -28.375 -17.724 17.541 1.00 63.22 223 ALA A O 1
ATOM 1616 N N . ARG A 1 224 ? -27.830 -15.580 17.209 1.00 60.28 224 ARG A N 1
ATOM 1617 C CA . ARG A 1 224 ? -27.411 -15.320 18.603 1.00 60.28 224 ARG A CA 1
ATOM 1618 C C . ARG A 1 224 ? -28.574 -14.956 19.530 1.00 60.28 224 ARG A C 1
ATOM 1620 O O . ARG A 1 224 ? -28.458 -15.195 20.737 1.00 60.28 224 ARG A O 1
ATOM 1627 N N . GLY A 1 225 ? -29.674 -14.422 18.997 1.00 64.75 225 GLY A N 1
ATOM 1628 C CA . GLY A 1 225 ? -30.879 -14.044 19.750 1.00 64.75 225 GLY A CA 1
ATOM 1629 C C . GLY A 1 225 ? -31.448 -15.163 20.641 1.00 64.75 225 GLY A C 1
ATOM 1630 O O . GLY A 1 225 ? -31.539 -14.968 21.859 1.00 64.75 225 GLY A O 1
ATOM 1631 N N . PRO A 1 226 ? -31.725 -16.368 20.102 1.00 63.41 226 PRO A N 1
ATOM 1632 C CA . PRO A 1 226 ? -32.288 -17.481 20.872 1.00 63.41 226 PRO A CA 1
ATOM 1633 C C . PRO A 1 226 ? -31.357 -17.941 22.000 1.00 63.41 226 PRO A C 1
ATOM 1635 O O . PRO A 1 226 ? -31.776 -18.133 23.142 1.00 63.41 226 PRO A O 1
ATOM 1638 N N . ARG A 1 227 ? -30.049 -18.031 21.718 1.00 60.94 227 ARG A N 1
ATOM 1639 C CA . ARG A 1 227 ? -29.037 -18.485 22.687 1.00 60.94 227 ARG A CA 1
ATOM 1640 C C . ARG A 1 227 ? -28.838 -17.501 23.842 1.00 60.94 227 ARG A C 1
ATOM 1642 O O . ARG A 1 227 ? -28.563 -17.929 24.965 1.00 60.94 227 ARG A O 1
ATOM 1649 N N . ARG A 1 228 ? -28.976 -16.191 23.597 1.00 61.06 228 ARG A N 1
ATOM 1650 C CA . ARG A 1 228 ? -28.921 -15.164 24.653 1.00 61.06 228 ARG A CA 1
ATOM 1651 C C . ARG A 1 228 ? -30.143 -15.223 25.566 1.00 61.06 228 ARG A C 1
ATOM 1653 O O . ARG A 1 228 ? -29.966 -15.145 26.783 1.00 61.06 228 ARG A O 1
ATOM 1660 N N . HIS A 1 229 ? -31.341 -15.408 25.010 1.00 62.12 229 HIS A N 1
ATOM 1661 C CA . HIS A 1 229 ? -32.557 -15.572 25.810 1.00 62.12 229 HIS A CA 1
ATOM 1662 C C . HIS A 1 229 ? -32.494 -16.844 26.658 1.00 62.12 229 HIS A C 1
ATOM 1664 O O . HIS A 1 229 ? -32.697 -16.783 27.869 1.00 62.12 229 HIS A O 1
ATOM 1670 N N . GLN A 1 230 ? -32.081 -17.967 26.069 1.00 65.19 230 GLN A N 1
ATOM 1671 C CA . GLN A 1 230 ? -31.976 -19.242 26.777 1.00 65.19 230 GLN A CA 1
ATOM 1672 C C . GLN A 1 230 ? -30.915 -19.210 27.890 1.00 65.19 230 GLN A C 1
ATOM 1674 O O . GLN A 1 230 ? -31.170 -19.674 28.998 1.00 65.19 230 GLN A O 1
ATOM 1679 N N . ARG A 1 231 ? -29.756 -18.567 27.668 1.00 62.91 231 ARG A N 1
ATOM 1680 C CA . ARG A 1 231 ? -28.752 -18.348 28.730 1.00 62.91 231 ARG A CA 1
ATOM 1681 C C . ARG A 1 231 ? -29.238 -17.415 29.840 1.00 62.91 231 ARG A C 1
ATOM 1683 O O . ARG A 1 231 ? -28.882 -17.636 30.997 1.00 62.91 231 ARG A O 1
ATOM 1690 N N . ARG A 1 232 ? -30.025 -16.381 29.521 1.00 66.19 232 ARG A N 1
ATOM 1691 C CA . ARG A 1 232 ? -30.638 -15.502 30.534 1.00 66.19 232 ARG A CA 1
ATOM 1692 C C . ARG A 1 232 ? -31.701 -16.241 31.348 1.00 66.19 232 ARG A C 1
ATOM 1694 O O . ARG A 1 232 ? -31.713 -16.081 32.564 1.00 66.19 232 ARG A O 1
ATOM 1701 N N . HIS A 1 233 ? -32.515 -17.088 30.717 1.00 64.81 233 HIS A N 1
ATOM 1702 C CA . HIS A 1 233 ? -33.470 -17.953 31.416 1.00 64.81 233 HIS A CA 1
ATOM 1703 C C . HIS A 1 233 ? -32.767 -18.975 32.314 1.00 64.81 233 HIS A C 1
ATOM 1705 O O . HIS A 1 233 ? -33.100 -19.060 33.488 1.00 64.81 233 HIS A O 1
ATOM 1711 N N . LEU A 1 234 ? -31.726 -19.658 31.826 1.00 63.78 234 LEU A N 1
ATOM 1712 C CA . LEU A 1 234 ? -30.935 -20.603 32.626 1.00 63.78 234 LEU A CA 1
ATOM 1713 C C . LEU A 1 234 ? -30.229 -19.932 33.812 1.00 63.78 234 LEU A C 1
ATOM 1715 O O . LEU A 1 234 ? -30.169 -20.504 34.896 1.00 63.78 234 LEU A O 1
ATOM 1719 N N . ARG A 1 235 ? -29.714 -18.705 33.639 1.00 62.38 235 ARG A N 1
ATOM 1720 C CA . ARG A 1 235 ? -29.134 -17.931 34.750 1.00 62.38 235 ARG A CA 1
ATOM 1721 C C . ARG A 1 235 ? -30.179 -17.478 35.764 1.00 62.38 235 ARG A C 1
ATOM 1723 O O . ARG A 1 235 ? -29.869 -17.456 36.945 1.00 62.38 235 ARG A O 1
ATOM 1730 N N . ARG A 1 236 ? -31.387 -17.115 35.322 1.00 65.25 236 ARG A N 1
ATOM 1731 C CA . ARG A 1 236 ? -32.493 -16.755 36.223 1.00 65.25 236 ARG A CA 1
ATOM 1732 C C . ARG A 1 236 ? -33.040 -17.971 36.969 1.00 65.25 236 ARG A C 1
ATOM 1734 O O . ARG A 1 236 ? -33.328 -17.836 38.148 1.00 65.25 236 ARG A O 1
ATOM 1741 N N . HIS A 1 237 ? -33.100 -19.137 36.325 1.00 62.34 237 HIS A N 1
ATOM 1742 C CA . HIS A 1 237 ? -33.422 -20.400 36.992 1.00 62.34 237 HIS A CA 1
ATOM 1743 C C . HIS A 1 237 ? -32.355 -20.771 38.020 1.00 62.34 237 HIS A C 1
ATOM 1745 O O . HIS A 1 237 ? -32.692 -20.884 39.183 1.00 62.34 237 HIS A O 1
ATOM 1751 N N . ARG A 1 238 ? -31.060 -20.772 37.673 1.00 58.69 238 ARG A N 1
ATOM 1752 C CA . ARG A 1 238 ? -29.980 -20.980 38.665 1.00 58.69 238 ARG A CA 1
ATOM 1753 C C . ARG A 1 238 ? -29.909 -19.939 39.789 1.00 58.69 238 ARG A C 1
ATOM 1755 O O . ARG A 1 238 ? -29.245 -20.175 40.787 1.00 58.69 238 ARG A O 1
ATOM 1762 N N . ALA A 1 239 ? -30.490 -18.756 39.605 1.00 59.59 239 ALA A N 1
ATOM 1763 C CA . ALA A 1 239 ? -30.548 -17.735 40.651 1.00 59.59 239 ALA A CA 1
ATOM 1764 C C . ALA A 1 239 ? -31.788 -17.879 41.552 1.00 59.59 239 ALA A C 1
ATOM 1766 O O . ALA A 1 239 ? -31.767 -17.383 42.673 1.00 59.59 239 ALA A O 1
ATOM 1767 N N . ARG A 1 240 ? -32.857 -18.530 41.067 1.00 60.59 240 ARG A N 1
ATOM 1768 C CA . ARG A 1 240 ? -34.069 -18.856 41.839 1.00 60.59 240 ARG A CA 1
ATOM 1769 C C . ARG A 1 240 ? -33.964 -20.215 42.529 1.00 60.59 240 ARG A C 1
ATOM 1771 O O . ARG A 1 240 ? -34.349 -20.330 43.685 1.00 60.59 240 ARG A O 1
ATOM 1778 N N . ASP A 1 241 ? -33.408 -21.199 41.836 1.00 56.06 241 ASP A N 1
ATOM 1779 C CA . ASP A 1 241 ? -33.095 -22.525 42.352 1.00 56.06 241 ASP A CA 1
ATOM 1780 C C . ASP A 1 241 ? -31.747 -22.405 43.074 1.00 56.06 241 ASP A C 1
ATOM 1782 O O . ASP A 1 241 ? -30.684 -22.369 42.458 1.00 56.06 241 ASP A O 1
ATOM 1786 N N . GLY A 1 242 ? -31.820 -22.166 44.381 1.00 57.03 242 GLY A N 1
ATOM 1787 C CA . GLY A 1 242 ? -30.729 -21.668 45.207 1.00 57.03 242 GLY A CA 1
ATOM 1788 C C . GLY A 1 242 ? -29.415 -22.453 45.137 1.00 57.03 242 GLY A C 1
ATOM 1789 O O . GLY A 1 242 ? -29.305 -23.558 45.648 1.00 57.03 242 GLY A O 1
ATOM 1790 N N . ASP A 1 243 ? -28.369 -21.771 44.671 1.00 51.12 243 ASP A N 1
ATOM 1791 C CA . ASP A 1 243 ? -26.958 -22.088 44.956 1.00 51.12 243 ASP A CA 1
ATOM 1792 C C . ASP A 1 243 ? -26.423 -21.276 46.162 1.00 51.12 243 ASP A C 1
ATOM 1794 O O . ASP A 1 243 ? -25.215 -21.112 46.344 1.00 51.12 243 ASP A O 1
ATOM 1798 N N . GLY A 1 244 ? -27.325 -20.721 46.981 1.00 55.09 244 GLY A N 1
ATOM 1799 C CA . GLY A 1 244 ? -27.001 -19.999 48.217 1.00 55.09 244 GLY A CA 1
ATOM 1800 C C . GLY A 1 244 ? -26.333 -20.884 49.280 1.00 55.09 244 GLY A C 1
ATOM 1801 O O . GLY A 1 244 ? -25.220 -20.568 49.696 1.00 55.09 244 GLY A O 1
ATOM 1802 N N . PRO A 1 245 ? -26.926 -22.028 49.680 1.00 53.97 245 PRO A N 1
ATOM 1803 C CA . PRO A 1 245 ? -26.362 -22.836 50.764 1.00 53.97 245 PRO A CA 1
ATOM 1804 C C . PRO A 1 245 ? -25.127 -23.655 50.344 1.00 53.97 245 PRO A C 1
ATOM 1806 O O . PRO A 1 245 ? -24.243 -23.902 51.164 1.00 53.97 245 PRO A O 1
ATOM 1809 N N . ALA A 1 246 ? -25.007 -24.035 49.064 1.00 52.69 246 ALA A N 1
ATOM 1810 C CA . ALA A 1 246 ? -23.868 -24.813 48.567 1.00 52.69 246 ALA A CA 1
ATOM 1811 C C . ALA A 1 246 ? -22.592 -23.967 48.401 1.00 52.69 246 ALA A C 1
ATOM 1813 O O . ALA A 1 246 ? -21.487 -24.454 48.655 1.00 52.69 246 ALA A O 1
ATOM 1814 N N . ARG A 1 247 ? -22.718 -22.689 48.010 1.00 53.22 247 ARG A N 1
ATOM 1815 C CA . ARG A 1 247 ? -21.564 -21.785 47.877 1.00 53.22 247 ARG A CA 1
ATOM 1816 C C . ARG A 1 247 ? -20.961 -21.400 49.218 1.00 53.22 247 ARG A C 1
ATOM 1818 O O . ARG A 1 247 ? -19.736 -21.345 49.299 1.00 53.22 247 ARG A O 1
ATOM 1825 N N . ASP A 1 248 ? -21.776 -21.207 50.250 1.00 54.25 248 ASP A N 1
ATOM 1826 C CA . ASP A 1 248 ? -21.265 -20.902 51.588 1.00 54.25 248 ASP A CA 1
ATOM 1827 C C . ASP A 1 248 ? -20.631 -22.133 52.254 1.00 54.25 248 ASP A C 1
ATOM 1829 O O . ASP A 1 248 ? -19.546 -22.008 52.815 1.00 54.25 248 ASP A O 1
ATOM 1833 N N . GLN A 1 249 ? -21.169 -23.347 52.063 1.00 55.06 249 GLN A N 1
ATOM 1834 C CA . GLN A 1 249 ? -20.507 -24.579 52.530 1.00 55.06 249 GLN A CA 1
ATOM 1835 C C . GLN A 1 249 ? -19.184 -24.885 51.808 1.00 55.06 249 GLN A C 1
ATOM 1837 O O . GLN A 1 249 ? -18.224 -25.336 52.437 1.00 55.06 249 GLN A O 1
ATOM 1842 N N . LEU A 1 250 ? -19.088 -24.641 50.494 1.00 53.53 250 LEU A N 1
ATOM 1843 C CA . LEU A 1 250 ? -17.828 -24.801 49.753 1.00 53.53 250 LEU A CA 1
ATOM 1844 C C . LEU A 1 250 ? -16.812 -23.703 50.094 1.00 53.53 250 LEU A C 1
ATOM 1846 O O . LEU A 1 250 ? -15.609 -23.977 50.122 1.00 53.53 250 LEU A O 1
ATOM 1850 N N . ARG A 1 251 ? -17.263 -22.477 50.379 1.00 56.00 251 ARG A N 1
ATOM 1851 C CA . ARG A 1 251 ? -16.404 -21.373 50.833 1.00 56.00 251 ARG A CA 1
ATOM 1852 C C . ARG A 1 251 ? -15.869 -21.623 52.245 1.00 56.00 251 ARG A C 1
ATOM 1854 O O . ARG A 1 251 ? -14.686 -21.382 52.480 1.00 56.00 251 ARG A O 1
ATOM 1861 N N . ASP A 1 252 ? -16.690 -22.184 53.128 1.00 57.34 252 ASP A N 1
ATOM 1862 C CA . ASP A 1 252 ? -16.304 -22.536 54.496 1.00 57.34 252 ASP A CA 1
ATOM 1863 C C . ASP A 1 252 ? -15.369 -23.760 54.537 1.00 57.34 252 ASP A C 1
ATOM 1865 O O . ASP A 1 252 ? -14.326 -23.727 55.184 1.00 57.34 252 ASP A O 1
ATOM 1869 N N . ARG A 1 253 ? -15.612 -24.800 53.721 1.00 56.06 253 ARG A N 1
ATOM 1870 C CA . ARG A 1 253 ? -14.690 -25.955 53.622 1.00 56.06 253 ARG A CA 1
ATOM 1871 C C . ARG A 1 253 ? -13.362 -25.653 52.923 1.00 56.06 253 ARG A C 1
ATOM 1873 O O . ARG A 1 253 ? -12.354 -26.293 53.224 1.00 56.06 253 ARG A O 1
ATOM 1880 N N . SER A 1 254 ? -13.323 -24.704 51.986 1.00 56.22 254 SER A N 1
ATOM 1881 C CA . SER A 1 254 ? -12.094 -24.372 51.241 1.00 56.22 254 SER A CA 1
ATOM 1882 C C . SER A 1 254 ? -11.197 -23.346 51.943 1.00 56.22 254 SER A C 1
ATOM 1884 O O . SER A 1 254 ? -9.999 -23.288 51.648 1.00 56.22 254 SER A O 1
ATOM 1886 N N . GLY A 1 255 ? -11.730 -22.581 52.901 1.00 60.62 255 GLY A N 1
ATOM 1887 C CA . GLY A 1 255 ? -10.980 -21.621 53.717 1.00 60.62 255 GLY A CA 1
ATOM 1888 C C . GLY A 1 255 ? -9.835 -22.241 54.540 1.00 60.62 255 GLY A C 1
ATOM 1889 O O . GLY A 1 255 ? -8.690 -21.800 54.387 1.00 60.62 255 GLY A O 1
ATOM 1890 N N . PRO A 1 256 ? -10.083 -23.277 55.368 1.00 61.81 256 PRO A N 1
ATOM 1891 C CA . PRO A 1 256 ? -9.044 -23.917 56.171 1.00 61.81 256 PRO A CA 1
ATOM 1892 C C . PRO A 1 256 ? -8.013 -24.652 55.304 1.00 61.81 256 PRO A C 1
ATOM 1894 O O . PRO A 1 256 ? -6.811 -24.498 55.514 1.00 61.81 256 PRO A O 1
ATOM 1897 N N . ALA A 1 257 ? -8.452 -25.367 54.262 1.00 61.75 257 ALA A N 1
ATOM 1898 C CA . ALA A 1 257 ? -7.561 -26.106 53.363 1.00 61.75 257 ALA A CA 1
ATOM 1899 C C . ALA A 1 257 ? -6.624 -25.189 52.549 1.00 61.75 257 ALA A C 1
ATOM 1901 O O . ALA A 1 257 ? -5.449 -25.513 52.353 1.00 61.75 257 ALA A O 1
ATOM 1902 N N . ARG A 1 258 ? -7.103 -24.013 52.108 1.00 62.19 258 ARG A N 1
ATOM 1903 C CA . ARG A 1 258 ? -6.253 -22.997 51.457 1.00 62.19 258 ARG A CA 1
ATOM 1904 C C . ARG A 1 258 ? -5.240 -22.387 52.423 1.00 62.19 258 ARG A C 1
ATOM 1906 O O . ARG A 1 258 ? -4.094 -22.178 52.029 1.00 62.19 258 ARG A O 1
ATOM 1913 N N . ARG A 1 259 ? -5.626 -22.134 53.679 1.00 64.12 259 ARG A N 1
ATOM 1914 C CA . ARG A 1 259 ? -4.713 -21.614 54.713 1.00 64.12 259 ARG A CA 1
ATOM 1915 C C . ARG A 1 259 ? -3.621 -22.625 55.075 1.00 64.12 259 ARG A C 1
ATOM 1917 O O . ARG A 1 259 ? -2.471 -22.217 55.237 1.00 64.12 259 ARG A O 1
ATOM 1924 N N . GLN A 1 260 ? -3.952 -23.917 55.121 1.00 67.19 260 GLN A N 1
ATOM 1925 C CA . GLN A 1 260 ? -2.987 -24.993 55.369 1.00 67.19 260 GLN A CA 1
ATOM 1926 C C . GLN A 1 260 ? -1.976 -25.119 54.216 1.00 67.19 260 GLN A C 1
ATOM 1928 O O . GLN A 1 260 ? -0.775 -25.047 54.455 1.00 67.19 260 GLN A O 1
ATOM 1933 N N . ARG A 1 261 ? -2.438 -25.165 52.952 1.00 65.81 261 ARG A N 1
ATOM 1934 C CA . ARG A 1 261 ? -1.545 -25.195 51.772 1.00 65.81 261 ARG A CA 1
ATOM 1935 C C . ARG A 1 261 ? -0.646 -23.962 51.666 1.00 65.81 261 ARG A C 1
ATOM 1937 O O . ARG A 1 261 ? 0.509 -24.087 51.272 1.00 65.81 261 ARG A O 1
ATOM 1944 N N . ALA A 1 262 ? -1.148 -22.781 52.028 1.00 64.62 262 ALA A N 1
ATOM 1945 C CA . ALA A 1 262 ? -0.339 -21.563 52.064 1.00 64.62 262 ALA A CA 1
ATOM 1946 C C . ALA A 1 262 ? 0.710 -21.580 53.195 1.00 64.62 262 ALA A C 1
ATOM 1948 O O . ALA A 1 262 ? 1.788 -21.008 53.041 1.00 64.62 262 ALA A O 1
ATOM 1949 N N . ARG A 1 263 ? 0.434 -22.235 54.334 1.00 6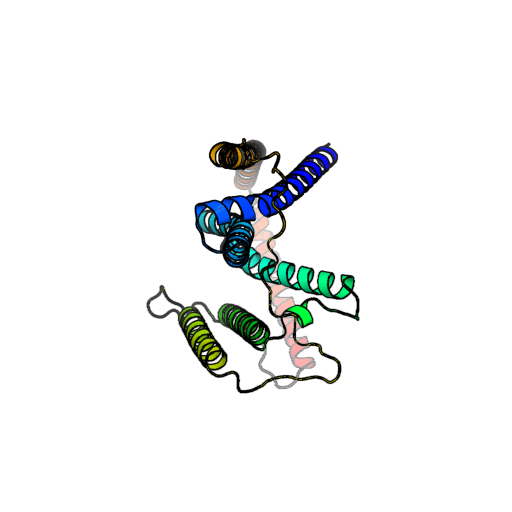6.06 263 ARG A N 1
ATOM 1950 C CA . ARG A 1 263 ? 1.438 -22.474 55.387 1.00 66.06 263 ARG A CA 1
ATOM 1951 C C . ARG A 1 263 ? 2.500 -23.474 54.931 1.00 66.06 263 ARG A C 1
ATOM 1953 O O . ARG A 1 263 ? 3.677 -23.131 54.995 1.00 66.06 263 ARG A O 1
ATOM 1960 N N . ASP A 1 264 ? 2.105 -24.627 54.398 1.00 70.25 264 ASP A N 1
ATOM 1961 C CA . ASP A 1 264 ? 3.047 -25.651 53.919 1.00 70.25 264 ASP A CA 1
ATOM 1962 C C . ASP A 1 264 ? 3.935 -25.137 52.782 1.00 70.25 264 ASP A C 1
ATOM 1964 O O . ASP A 1 264 ? 5.147 -25.348 52.792 1.00 70.25 264 ASP A O 1
ATOM 1968 N N . GLY A 1 265 ? 3.365 -24.369 51.847 1.00 69.69 265 GLY A N 1
ATOM 1969 C CA . GLY A 1 265 ? 4.129 -23.714 50.785 1.00 69.69 265 GLY A CA 1
ATOM 1970 C C . GLY A 1 265 ? 5.205 -22.766 51.322 1.00 69.69 265 GLY A C 1
ATOM 1971 O O . GLY A 1 265 ? 6.316 -22.747 50.799 1.00 69.69 265 GLY A O 1
ATOM 1972 N N . ARG A 1 266 ? 4.930 -22.031 52.411 1.00 67.06 266 ARG A N 1
ATOM 1973 C CA . ARG A 1 266 ? 5.921 -21.154 53.064 1.00 67.06 266 ARG A CA 1
ATOM 1974 C C . ARG A 1 266 ? 7.009 -21.929 53.807 1.00 67.06 266 ARG A C 1
ATOM 1976 O O . ARG A 1 266 ? 8.157 -21.488 53.795 1.00 67.06 266 ARG A O 1
ATOM 1983 N N . HIS A 1 267 ? 6.680 -23.064 54.427 1.00 64.69 267 HIS A N 1
ATOM 1984 C CA . HIS A 1 267 ? 7.677 -23.934 55.061 1.00 64.69 267 HIS A CA 1
ATOM 1985 C C . HIS A 1 267 ? 8.616 -24.563 54.021 1.00 64.69 267 HIS A C 1
ATOM 1987 O O . HIS A 1 267 ? 9.832 -24.515 54.194 1.00 64.69 267 HIS A O 1
ATOM 1993 N N . LEU A 1 268 ? 8.071 -25.046 52.900 1.00 68.38 268 LEU A N 1
ATOM 1994 C CA . LEU A 1 268 ? 8.855 -25.577 51.779 1.00 68.38 268 LEU A CA 1
ATOM 1995 C C . LEU A 1 268 ? 9.728 -24.506 51.111 1.00 68.38 268 LEU A C 1
ATOM 1997 O O . LEU A 1 268 ? 10.873 -24.779 50.754 1.00 68.38 268 LEU A O 1
ATOM 2001 N N . TRP A 1 269 ? 9.221 -23.279 50.966 1.00 61.34 269 TRP A N 1
ATOM 2002 C CA . TRP A 1 269 ? 9.989 -22.176 50.383 1.00 61.34 269 TRP A CA 1
ATOM 2003 C C . TRP A 1 269 ? 11.156 -21.747 51.286 1.00 61.34 269 TRP A C 1
ATOM 2005 O O . TRP A 1 269 ? 12.272 -21.584 50.801 1.00 61.34 269 TRP A O 1
ATOM 2015 N N . ARG A 1 270 ? 10.940 -21.677 52.610 1.00 65.94 270 ARG A N 1
ATOM 2016 C CA . ARG A 1 270 ? 12.008 -21.409 53.596 1.00 65.94 270 ARG A CA 1
ATOM 2017 C C . ARG A 1 270 ? 13.094 -22.485 53.628 1.00 65.94 270 ARG A C 1
ATOM 2019 O O . ARG A 1 270 ? 14.236 -22.157 53.924 1.00 65.94 270 ARG A O 1
ATOM 2026 N N . GLN A 1 271 ? 12.757 -23.741 53.331 1.00 70.62 271 GLN A N 1
ATOM 2027 C CA . GLN A 1 271 ? 13.748 -24.819 53.235 1.00 70.62 271 GLN A CA 1
ATOM 2028 C C . GLN A 1 271 ? 14.538 -24.790 51.922 1.00 70.62 271 GLN A C 1
ATOM 2030 O O . GLN A 1 271 ? 15.696 -25.191 51.906 1.00 70.62 271 GLN A O 1
ATOM 2035 N N . ARG A 1 272 ? 13.935 -24.321 50.821 1.00 67.44 272 ARG A N 1
ATOM 2036 C CA . ARG A 1 272 ? 14.600 -24.272 49.509 1.00 67.44 272 ARG A CA 1
ATOM 2037 C C . ARG A 1 272 ? 15.468 -23.036 49.296 1.00 67.44 272 ARG A C 1
ATOM 2039 O O . ARG A 1 272 ? 16.403 -23.120 48.507 1.00 67.44 272 ARG A O 1
ATOM 2046 N N . VAL A 1 273 ? 15.164 -21.907 49.941 1.00 70.12 273 VAL A N 1
ATOM 2047 C CA . VAL A 1 273 ? 15.868 -20.640 49.684 1.00 70.12 273 VAL A CA 1
ATOM 2048 C C . VAL A 1 273 ? 16.146 -19.886 50.994 1.00 70.12 273 VAL A C 1
ATOM 2050 O O . VAL A 1 273 ? 15.324 -19.078 51.436 1.00 70.12 273 VAL A O 1
ATOM 2053 N N . PRO A 1 274 ? 17.288 -20.145 51.659 1.00 60.75 274 PRO A N 1
ATOM 2054 C CA . PRO A 1 274 ? 17.668 -19.437 52.877 1.00 60.75 274 PRO A CA 1
ATOM 2055 C C . PRO A 1 274 ? 18.029 -17.975 52.567 1.00 60.75 274 PRO A C 1
ATOM 2057 O O . PRO A 1 274 ? 18.892 -17.715 51.735 1.00 60.75 274 PRO A O 1
ATOM 2060 N N . GLY A 1 275 ? 17.391 -17.018 53.249 1.00 67.00 275 GLY A N 1
ATOM 2061 C CA . GLY A 1 275 ? 17.816 -15.607 53.263 1.00 67.00 275 GLY A CA 1
ATOM 2062 C C . GLY A 1 275 ? 16.974 -14.605 52.464 1.00 67.00 275 GLY A C 1
ATOM 2063 O O . GLY A 1 275 ? 17.233 -13.410 52.572 1.00 67.00 275 GLY A O 1
ATOM 2064 N N . LEU A 1 276 ? 15.946 -15.030 51.720 1.00 63.59 276 LEU A N 1
ATOM 2065 C CA . LEU A 1 276 ? 15.042 -14.105 51.017 1.00 63.59 276 LEU A CA 1
ATOM 2066 C C . LEU A 1 276 ? 13.728 -13.854 51.787 1.00 63.59 276 LEU A C 1
ATOM 2068 O O . LEU A 1 276 ? 13.210 -14.768 52.440 1.00 63.59 276 LEU A O 1
ATOM 2072 N N . PRO A 1 277 ? 13.160 -12.633 51.717 1.00 62.97 277 PRO A N 1
ATOM 2073 C CA . PRO A 1 277 ? 11.874 -12.320 52.329 1.00 62.97 277 PRO A CA 1
ATOM 2074 C C . PRO A 1 277 ? 10.745 -13.114 51.659 1.00 62.97 277 PRO A C 1
ATOM 2076 O O . PRO A 1 277 ? 10.695 -13.267 50.440 1.00 62.97 277 PRO A O 1
ATOM 2079 N N . VAL A 1 278 ? 9.833 -13.641 52.476 1.00 68.38 278 VAL A N 1
ATOM 2080 C CA . VAL A 1 278 ? 8.713 -14.471 52.012 1.00 68.38 278 VAL A CA 1
ATOM 2081 C C . VAL A 1 278 ? 7.683 -13.580 51.303 1.00 68.38 278 VAL A C 1
ATOM 2083 O O . VAL A 1 278 ? 7.265 -12.590 51.904 1.00 68.38 278 VAL A O 1
ATOM 2086 N N . PRO A 1 279 ? 7.228 -13.912 50.081 1.00 61.81 279 PRO A N 1
ATOM 2087 C CA . PRO A 1 279 ? 6.232 -13.107 49.381 1.00 61.81 279 PRO A CA 1
ATOM 2088 C C . PRO A 1 279 ? 4.886 -13.107 50.122 1.00 61.81 279 PRO A C 1
ATOM 2090 O O . PRO A 1 279 ? 4.343 -14.162 50.471 1.00 61.81 279 PRO A O 1
ATOM 2093 N N . SER A 1 280 ? 4.360 -11.908 50.367 1.00 61.59 280 SER A N 1
ATOM 2094 C CA . SER A 1 280 ? 3.011 -11.663 50.882 1.00 61.59 280 SER A CA 1
ATOM 2095 C C . SER A 1 280 ? 1.987 -11.999 49.794 1.00 61.59 280 SER A C 1
ATOM 2097 O O . SER A 1 280 ? 2.132 -11.529 48.667 1.00 61.59 280 SER A O 1
ATOM 2099 N N . CYS A 1 281 ? 0.973 -12.809 50.111 1.00 48.75 281 CYS A N 1
ATOM 2100 C CA . CYS A 1 281 ? -0.227 -12.920 49.272 1.00 48.75 281 CYS A CA 1
ATOM 2101 C C . CYS A 1 281 ? -1.156 -11.732 49.501 1.00 48.75 281 CYS A C 1
ATOM 2103 O O . CYS A 1 281 ? -1.229 -11.284 50.668 1.00 48.75 281 CYS A O 1
#

Radius of gyration: 30.97 Å; chains: 1; bounding box: 67×44×88 Å

Sequence (281 aa):
MTTPLLVLVFAGGAVAIWVAGVALSKTTSALDSRLGLGEELGGLLLLAVAGSLPEVAITVSAAVEGHLDIAAGNLIGGIAVQTMVLVVCDIASGRERPLTFLVGALTPVLEGMLVVLVISAVLMGSLLEPSTAIGGVVSPASIAIVALWLVGIYVINRVRKSPRWSVSMPGARPGRRHRRESHSEKPHPFAALSTLQIAAIFVGACAVTLVGRGRARDERERARGPRRHQRRHLRRHRARDGDGPARDQLRDRSGPARRQRARDGRHLWRQRVPGLPVPSC

Foldseek 3Di:
DVVVVVVVVVVVVVVVVVVVVVVLLVVLVVQCVVPVPDSVVSSVVSCVCVLCVVLCVQLVVCVVVVNNVSNVCSVVVSVVVVVVVLVVQQVVVDPVDRVVVLVQDCLVVLVVVLVVVLVVLVVVQVPDDQVQADVNPDHPSVVVSVVSNVVSVVVSVVCVVPVPDDDDDVPDDPNPPPPPPPDPDDPDPCPPDDPVVVVVVVVVVVVVVVVVVVVVVVVVVVVVVVVVVVVVVVVVVPVVVDPPVVVVVVVVVVVVVVVVVVVVVQVVVCVVDPDDDDDDD

pLDDT: mean 70.04, std 12.58, range [39.97, 90.06]

Secondary structure (DSSP, 8-state):
-HHHHHHHHHHHHHHHHHHHHHHHHHHHHHHHHHH-S-HHHHHHHHHHHHHHHHHHHHHHHHHHTT-HHHHHHHHHHHHHHHHHHHHHHHHHT-TTS-HHHHS--HHHHHHHHHHHHHHHHHHHHHTS-GGG-BTTTB-HHHHHHHHHHHHHHHHHHHHHH--------TT-----------------TTTTS-HHHHHHHHHHHHHHHHHHHHHHHHHHHHHHHHHHHHHHHHHHHHHHTT-HHHHHHHHHHHHHHHHHHHHHHHHHHHHHSTTSPPPP-